Protein AF-A0A7S4MCF2-F1 (afdb_monomer_lite)

Sequence (188 aa):
MWYQRNKQRLAAMRMNMGQSSDFVITAAEKSDMDQANRARWRRGQNTQPLARIREDIKAKSGQVKVDTTQDGKMDICSQSLSASHAKPIMVGLWIVEDTQKKNEAEAEKKASQHLNVIEGTTKALIRKMDMILRTADFAKEQEYEFHQKSLAMNRASHYGPMIRVVVLFITGFTFAHHIVNFFKTHHI

InterPro domains:
  IPR009038 GOLD domain [PF01105] (55-184)

Radius of gyration: 42.39 Å; chains: 1; bounding box: 84×61×112 Å

Foldseek 3Di:
DVVVVVVVVVVVVVVVPPDWFFKKKKKAFDDPDPDPCPVPVVDPDDDDDRPIDIDGDRDPDDDDDDDDPDDGDMDIDMDTPPADPVHHDDDDDDDDDPPPDDPPPVVVVVVVVVVVVVVVVVVVVVVVVVVVVVVVVVVVVVVVVVVVVVVVVVVVVVVVVVVVVVVVVVVVVVVVVVVVVVCVVPPD

pLDDT: mean 73.83, std 17.06, range [37.75, 97.31]

Organism: NCBI:txid265563

Secondary structure (DSSP, 8-state):
-HHHHHHHHHHHHHHTT-S---EEEEEEE--S--SSSTTTTTS---PPPS--EEEEE-SSS-------SS---EEEEEEETT-BTTB-------------S--HHHHHHHHHHHHHHHHHHHHHHHHHHHHHHHHHHHHHHHHHHHHHHHHHHHHHHTHHHHHHHHHHHHHHHHHHHHHHHHHHHS--

Structure (mmCIF, N/CA/C/O backbone):
data_AF-A0A7S4MCF2-F1
#
_entry.id   AF-A0A7S4MCF2-F1
#
loop_
_atom_site.group_PDB
_atom_site.id
_atom_site.type_symbol
_atom_site.label_atom_id
_atom_site.label_alt_id
_atom_site.label_comp_id
_atom_site.label_asym_id
_atom_site.label_entity_id
_atom_site.label_seq_id
_atom_site.pdbx_PDB_ins_code
_atom_site.Cartn_x
_atom_site.Cartn_y
_atom_site.Cartn_z
_atom_site.occupancy
_atom_site.B_iso_or_equiv
_atom_site.auth_seq_id
_atom_site.auth_comp_id
_atom_site.auth_asym_id
_atom_site.auth_atom_id
_atom_site.pdbx_PDB_model_num
ATOM 1 N N . MET A 1 1 ? -28.603 -44.885 0.217 1.00 56.31 1 MET A N 1
ATOM 2 C CA . MET A 1 1 ? -27.857 -45.252 1.451 1.00 56.31 1 MET A CA 1
ATOM 3 C C . MET A 1 1 ? -27.346 -44.067 2.291 1.00 56.31 1 MET A C 1
ATOM 5 O O . MET A 1 1 ? -27.188 -44.240 3.493 1.00 56.31 1 MET A O 1
ATOM 9 N N . TRP A 1 2 ? -27.119 -42.870 1.734 1.00 64.75 2 TRP A N 1
ATOM 10 C CA . TRP A 1 2 ? -26.612 -41.699 2.483 1.00 64.75 2 TRP A CA 1
ATOM 11 C C . TRP A 1 2 ? -27.586 -41.154 3.549 1.00 64.75 2 TRP A C 1
ATOM 13 O O . TRP A 1 2 ? -27.194 -40.871 4.679 1.00 64.75 2 TRP A O 1
ATOM 23 N N . TYR A 1 3 ? -28.881 -41.107 3.222 1.00 81.00 3 TYR A N 1
ATOM 24 C CA . TYR A 1 3 ? -29.929 -40.581 4.106 1.00 81.00 3 TYR A CA 1
ATOM 25 C C . TYR A 1 3 ? -30.060 -41.353 5.434 1.00 81.00 3 TYR A C 1
ATOM 27 O O . TYR A 1 3 ? -30.176 -40.753 6.500 1.00 81.00 3 TYR A O 1
ATOM 35 N N . GLN A 1 4 ? -29.951 -42.686 5.391 1.00 74.56 4 GLN A N 1
ATOM 36 C CA . GLN A 1 4 ? -30.011 -43.546 6.581 1.00 74.56 4 GLN A CA 1
ATOM 37 C C . GLN A 1 4 ? -28.817 -43.311 7.524 1.00 74.56 4 GLN A C 1
ATOM 39 O O . GLN A 1 4 ? -29.002 -43.219 8.737 1.00 74.56 4 GLN A O 1
ATOM 44 N N . ARG A 1 5 ? -27.607 -43.104 6.979 1.00 75.00 5 ARG A N 1
ATOM 45 C CA . ARG A 1 5 ? -26.414 -42.793 7.788 1.00 75.00 5 ARG A CA 1
ATOM 46 C C . ARG A 1 5 ? -26.522 -41.427 8.469 1.00 75.00 5 ARG A C 1
ATOM 48 O O . ARG A 1 5 ? -26.159 -41.301 9.634 1.00 75.00 5 ARG A O 1
ATOM 55 N N . ASN A 1 6 ? -27.073 -40.418 7.790 1.00 73.00 6 ASN A N 1
ATOM 56 C CA . ASN A 1 6 ? -27.285 -39.101 8.401 1.00 73.00 6 ASN A CA 1
ATOM 57 C C . ASN A 1 6 ? -28.380 -39.112 9.470 1.00 73.00 6 ASN A C 1
ATOM 59 O O . ASN A 1 6 ? -28.218 -38.479 10.512 1.00 73.00 6 ASN A O 1
ATOM 63 N N . LYS A 1 7 ? -29.455 -39.881 9.268 1.00 85.25 7 LYS A N 1
ATOM 64 C CA . LYS A 1 7 ? -30.514 -40.035 10.273 1.00 85.25 7 LYS A CA 1
ATOM 65 C C . LYS A 1 7 ? -29.994 -40.707 11.550 1.00 85.25 7 LYS A C 1
ATOM 67 O O . LYS A 1 7 ? -30.302 -40.242 12.645 1.00 85.25 7 LYS A O 1
ATOM 72 N N . GLN A 1 8 ? -29.142 -41.727 11.420 1.00 77.62 8 GLN A N 1
ATOM 73 C CA . GLN A 1 8 ? -28.482 -42.367 12.566 1.00 77.62 8 GLN A CA 1
ATOM 74 C C . GLN A 1 8 ? -27.484 -41.432 13.269 1.00 77.62 8 GLN A C 1
ATOM 76 O O . GLN A 1 8 ? -27.464 -41.388 14.498 1.00 77.62 8 GLN A O 1
ATOM 81 N N . ARG A 1 9 ? -26.719 -40.613 12.528 1.00 70.06 9 ARG A N 1
ATOM 82 C CA . ARG A 1 9 ? -25.824 -39.600 13.127 1.00 70.06 9 ARG A CA 1
ATOM 83 C C . ARG A 1 9 ? -26.591 -38.532 13.909 1.00 70.06 9 ARG A C 1
ATOM 85 O O . ARG A 1 9 ? -26.171 -38.176 15.004 1.00 70.06 9 ARG A O 1
ATOM 92 N N . LEU A 1 10 ? -27.726 -38.061 13.392 1.00 70.56 10 LEU A N 1
ATOM 93 C CA . LEU A 1 10 ? -28.580 -37.090 14.087 1.00 70.56 10 LEU A CA 1
ATOM 94 C C . LEU A 1 10 ? -29.228 -37.681 15.348 1.00 70.56 10 LEU A C 1
ATOM 96 O O . LEU A 1 10 ? -29.297 -37.006 16.374 1.00 70.56 10 LEU A O 1
ATOM 100 N N . ALA A 1 11 ? -29.654 -38.948 15.304 1.00 68.56 11 ALA A N 1
ATOM 101 C CA . ALA A 1 11 ? -30.184 -39.643 16.477 1.00 68.56 11 ALA A CA 1
ATOM 102 C C . ALA A 1 11 ? -29.107 -39.853 17.560 1.00 68.56 11 ALA A C 1
ATOM 104 O O . ALA A 1 11 ? -29.361 -39.588 18.734 1.00 68.56 11 ALA A O 1
ATOM 105 N N . ALA A 1 12 ? -27.885 -40.228 17.166 1.00 62.44 12 ALA A N 1
ATOM 106 C CA . ALA A 1 12 ? -26.751 -40.368 18.081 1.00 62.44 12 ALA A CA 1
ATOM 107 C C . ALA A 1 12 ? -26.327 -39.026 18.712 1.00 62.44 12 ALA A C 1
ATOM 109 O O . ALA A 1 12 ? -25.990 -38.978 19.894 1.00 62.44 12 ALA A O 1
ATOM 110 N N . MET A 1 13 ? -26.404 -37.916 17.965 1.00 57.50 13 MET A N 1
ATOM 111 C CA . MET A 1 13 ? -26.160 -36.577 18.521 1.00 57.50 13 MET A CA 1
ATOM 112 C C . MET A 1 13 ? -27.239 -36.146 19.527 1.00 57.50 13 MET A C 1
ATOM 114 O O . MET A 1 13 ? -26.909 -35.481 20.506 1.00 57.50 13 MET A O 1
ATOM 118 N N . ARG A 1 14 ? -28.505 -36.546 19.332 1.00 56.00 14 ARG A N 1
ATOM 119 C CA . ARG A 1 14 ? -29.600 -36.265 20.282 1.00 56.00 14 ARG A CA 1
ATOM 120 C C . ARG A 1 14 ? -29.482 -37.056 21.587 1.00 56.00 14 ARG A C 1
ATOM 122 O O . ARG A 1 14 ? -29.770 -36.503 22.642 1.00 56.00 14 ARG A O 1
ATOM 129 N N . MET A 1 15 ? -29.035 -38.311 21.531 1.00 49.41 15 MET A N 1
ATOM 130 C CA . MET A 1 15 ? -28.903 -39.174 22.719 1.00 49.41 15 MET A CA 1
ATOM 131 C C . MET A 1 15 ? -27.759 -38.734 23.653 1.00 49.41 15 MET A C 1
ATOM 133 O O . MET A 1 15 ? -27.871 -38.869 24.864 1.00 49.41 15 MET A O 1
ATOM 137 N N . ASN A 1 16 ? -26.699 -38.113 23.120 1.00 51.03 16 ASN A N 1
ATOM 138 C CA . ASN A 1 16 ? -25.588 -37.554 23.913 1.00 51.03 16 ASN A CA 1
ATOM 139 C C . ASN A 1 16 ? -25.858 -36.139 24.471 1.00 51.03 16 ASN A C 1
ATOM 141 O O . ASN A 1 16 ? -24.938 -35.463 24.936 1.00 51.03 16 ASN A O 1
ATOM 145 N N . MET A 1 17 ? -27.104 -35.664 24.393 1.00 42.75 17 MET A N 1
ATOM 146 C CA . MET A 1 17 ? -27.505 -34.293 24.727 1.00 42.75 17 MET A CA 1
ATOM 147 C C . MET A 1 17 ? -28.191 -34.171 26.102 1.00 42.75 17 MET A C 1
ATOM 149 O O . MET A 1 17 ? -28.680 -33.093 26.434 1.00 42.75 17 MET A O 1
ATOM 153 N N . GLY A 1 18 ? -28.238 -35.264 26.875 1.00 37.75 18 GLY A N 1
ATOM 154 C CA . GLY A 1 18 ? -29.016 -35.389 28.113 1.00 37.75 18 GLY A CA 1
ATOM 155 C C . GLY A 1 18 ? -28.240 -35.345 29.433 1.00 37.75 18 GLY A C 1
ATOM 156 O O . GLY A 1 18 ? -28.855 -35.576 30.466 1.00 37.75 18 GLY A O 1
ATOM 157 N N . GLN A 1 19 ? -26.933 -35.064 29.451 1.00 41.75 19 GLN A N 1
ATOM 158 C CA . GLN A 1 19 ? -26.186 -34.973 30.713 1.00 41.75 19 GLN A CA 1
ATOM 159 C C . GLN A 1 19 ? -25.600 -33.581 30.940 1.00 41.75 19 GLN A C 1
ATOM 161 O O . GLN A 1 19 ? -24.814 -33.084 30.135 1.00 41.75 19 GLN A O 1
ATOM 166 N N . SER A 1 20 ? -26.072 -32.992 32.045 1.00 42.97 20 SER A N 1
ATOM 167 C CA . SER A 1 20 ? -25.621 -31.797 32.764 1.00 42.97 20 SER A CA 1
AT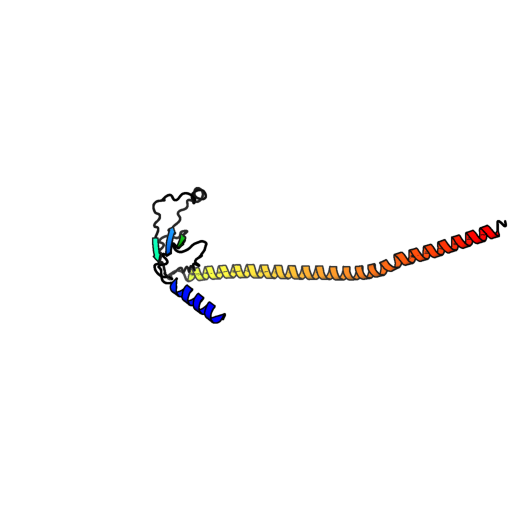OM 168 C C . SER A 1 20 ? -24.272 -31.257 32.299 1.00 42.97 20 SER A C 1
ATOM 170 O O . SER A 1 20 ? -23.227 -31.853 32.550 1.00 42.97 20 SER A O 1
ATOM 172 N N . SER A 1 21 ? -24.288 -30.113 31.619 1.00 43.31 21 SER A N 1
ATOM 173 C CA . SER A 1 21 ? -23.083 -29.315 31.435 1.00 43.31 21 SER A CA 1
ATOM 174 C C . SER A 1 21 ? -22.989 -28.360 32.614 1.00 43.31 21 SER A C 1
ATOM 176 O O . SER A 1 21 ? -23.591 -27.289 32.586 1.00 43.31 21 SER A O 1
ATOM 178 N N . ASP A 1 22 ? -22.254 -28.769 33.640 1.00 43.78 22 ASP A N 1
ATOM 179 C CA . ASP A 1 22 ? -21.912 -27.909 34.765 1.00 43.78 22 ASP A CA 1
ATOM 180 C C . ASP A 1 22 ? -20.972 -26.815 34.238 1.00 43.78 22 ASP A C 1
ATOM 182 O O . ASP A 1 22 ? -19.797 -27.051 33.922 1.00 43.78 22 ASP A O 1
ATOM 186 N N . PHE A 1 23 ? -21.542 -25.632 34.025 1.00 45.28 23 PHE A N 1
ATOM 187 C CA . PHE A 1 23 ? -20.833 -24.451 33.567 1.00 45.28 23 PHE A CA 1
ATOM 188 C C . PHE A 1 23 ? -20.692 -23.496 34.740 1.00 45.28 23 PHE A C 1
ATOM 190 O O . PHE A 1 23 ? -21.680 -23.113 35.357 1.00 45.28 23 PHE A O 1
ATOM 197 N N . VAL A 1 24 ? -19.459 -23.123 35.053 1.00 51.97 24 VAL A N 1
ATOM 198 C CA . VAL A 1 24 ? -19.159 -22.236 36.171 1.00 51.97 24 VAL A CA 1
ATOM 199 C C . VAL A 1 24 ? -18.704 -20.910 35.591 1.00 51.97 24 VAL A C 1
ATOM 201 O O . VAL A 1 24 ? -17.660 -20.848 34.932 1.00 51.97 24 VAL A O 1
ATOM 204 N N . ILE A 1 25 ? -19.476 -19.852 35.836 1.00 56.66 25 ILE A N 1
ATOM 205 C CA . ILE A 1 25 ? -19.004 -18.485 35.623 1.00 56.66 25 ILE A CA 1
ATOM 206 C C . ILE A 1 25 ? -18.475 -17.991 36.959 1.00 56.66 25 ILE A C 1
ATOM 208 O O . ILE A 1 25 ? -19.169 -18.028 37.975 1.00 56.66 25 ILE A O 1
ATOM 212 N N . THR A 1 26 ? -17.230 -17.527 36.961 1.00 57.38 26 THR A N 1
ATOM 213 C CA . THR A 1 26 ? -16.705 -16.777 38.095 1.00 57.38 26 THR A CA 1
ATOM 214 C C . THR A 1 26 ? -16.275 -15.412 37.632 1.00 57.38 26 THR A C 1
ATOM 216 O O . THR A 1 26 ? -15.406 -15.316 36.765 1.00 57.38 26 THR A O 1
ATOM 219 N N . ALA A 1 27 ? -16.841 -14.387 38.248 1.00 52.16 27 ALA A N 1
ATOM 220 C CA . ALA A 1 27 ? -16.367 -13.032 38.082 1.00 52.16 27 ALA A CA 1
ATOM 221 C C . ALA A 1 27 ? -15.618 -12.607 39.349 1.00 52.16 27 ALA A C 1
ATOM 223 O O . ALA A 1 27 ? -16.048 -12.913 40.465 1.00 52.16 27 ALA A O 1
ATOM 224 N N . ALA A 1 28 ? -14.461 -11.976 39.173 1.00 51.94 28 ALA A N 1
ATOM 225 C CA . ALA A 1 28 ? -13.663 -11.450 40.271 1.00 51.94 28 ALA A CA 1
ATOM 226 C C . ALA A 1 28 ? -13.191 -10.035 39.933 1.00 51.94 28 ALA A C 1
ATOM 228 O O . ALA A 1 28 ? -12.740 -9.762 38.821 1.00 51.94 28 ALA A O 1
ATOM 229 N N . GLU A 1 29 ? -13.297 -9.147 40.912 1.00 45.78 29 GLU A N 1
ATOM 230 C CA . GLU A 1 29 ? -12.743 -7.800 40.851 1.00 45.78 29 GLU A CA 1
ATOM 231 C C . GLU A 1 29 ? -11.229 -7.880 41.060 1.00 45.78 29 GLU A C 1
ATOM 233 O O . GLU A 1 29 ? -10.762 -8.457 42.045 1.00 45.78 29 GLU A O 1
ATOM 238 N N . LYS A 1 30 ? -10.446 -7.362 40.112 1.00 44.84 30 LYS A N 1
ATOM 239 C CA . LYS A 1 30 ? -8.986 -7.443 40.159 1.00 44.84 30 LYS A CA 1
ATOM 240 C C . LYS A 1 30 ? -8.437 -6.178 40.815 1.00 44.84 30 LYS A C 1
ATOM 242 O O . LYS A 1 30 ? -8.374 -5.135 40.172 1.00 44.84 30 LYS A O 1
ATOM 247 N N . SER A 1 31 ? -8.004 -6.264 42.073 1.00 45.44 31 SER A N 1
ATOM 248 C CA . SER A 1 31 ? -7.200 -5.194 42.674 1.00 45.44 31 SER A CA 1
ATOM 249 C C . SER A 1 31 ? -5.783 -5.201 42.084 1.00 45.44 31 SER A C 1
ATOM 251 O O . SER A 1 31 ? -5.220 -6.262 41.797 1.00 45.44 31 SER A O 1
ATOM 253 N N . ASP A 1 32 ? -5.235 -4.006 41.847 1.00 42.38 32 ASP A N 1
ATOM 254 C CA . ASP A 1 32 ? -3.955 -3.746 41.177 1.00 42.38 32 ASP A CA 1
ATOM 255 C C . ASP A 1 32 ? -2.773 -4.504 41.811 1.00 42.38 32 ASP A C 1
ATOM 257 O O . ASP A 1 32 ? -2.061 -4.006 42.682 1.00 42.38 32 ASP A O 1
ATOM 261 N N . MET A 1 33 ? -2.519 -5.727 41.341 1.00 41.75 33 MET A N 1
ATOM 262 C CA . MET A 1 33 ? -1.325 -6.498 41.695 1.00 41.75 33 MET A CA 1
ATOM 263 C C . MET A 1 33 ? -0.723 -7.181 40.459 1.00 41.75 33 MET A C 1
ATOM 265 O O . MET A 1 33 ? -0.540 -8.400 40.394 1.00 41.75 33 MET A O 1
ATOM 269 N N . ASP A 1 34 ? -0.410 -6.371 39.445 1.00 52.59 34 ASP A N 1
ATOM 270 C CA . ASP A 1 34 ? 0.223 -6.800 38.197 1.00 52.59 34 ASP A CA 1
ATOM 271 C C . ASP A 1 34 ? 1.748 -6.591 38.224 1.00 52.59 34 ASP A C 1
ATOM 273 O O . ASP A 1 34 ? 2.259 -5.552 37.824 1.00 52.59 34 ASP A O 1
ATOM 277 N N . GLN A 1 35 ? 2.486 -7.631 38.639 1.00 46.06 35 GLN A N 1
ATOM 278 C CA . GLN A 1 35 ? 3.771 -8.025 38.019 1.00 46.06 35 GLN A CA 1
ATOM 279 C C . GLN A 1 35 ? 4.277 -9.401 38.495 1.00 46.06 35 GLN A C 1
ATOM 281 O O . GLN A 1 35 ? 4.922 -10.109 37.725 1.00 46.06 35 GLN A O 1
ATOM 286 N N . ALA A 1 36 ? 3.906 -9.855 39.698 1.00 43.62 36 ALA A N 1
ATOM 287 C CA . ALA A 1 36 ? 4.407 -11.116 40.266 1.00 43.62 36 ALA A CA 1
ATOM 288 C C . ALA A 1 36 ? 3.685 -12.402 39.787 1.00 43.62 36 ALA A C 1
ATOM 290 O O . ALA A 1 36 ? 4.198 -13.505 39.978 1.00 43.62 36 ALA A O 1
ATOM 291 N N . ASN A 1 37 ? 2.506 -12.303 39.157 1.00 48.81 37 ASN A N 1
ATOM 292 C CA . ASN A 1 37 ? 1.632 -13.469 38.931 1.00 48.81 37 ASN A CA 1
ATOM 293 C C . ASN A 1 37 ? 1.753 -14.159 37.561 1.00 48.81 37 ASN A C 1
ATOM 295 O O . ASN A 1 37 ? 1.205 -15.249 37.388 1.00 48.81 37 ASN A O 1
ATOM 299 N N . ARG A 1 38 ? 2.515 -13.620 36.597 1.00 48.47 38 ARG A N 1
ATOM 300 C CA . ARG A 1 38 ? 2.674 -14.280 35.281 1.00 48.47 38 ARG A CA 1
ATOM 301 C C . ARG A 1 38 ? 3.405 -15.630 35.357 1.00 48.47 38 ARG A C 1
ATOM 303 O O . ARG A 1 38 ? 3.140 -16.500 34.538 1.00 48.47 38 ARG A O 1
ATOM 310 N N . ALA A 1 39 ? 4.228 -15.858 36.384 1.00 42.62 39 ALA A N 1
ATOM 311 C CA . ALA A 1 39 ? 4.895 -17.143 36.626 1.00 42.62 39 ALA A CA 1
ATOM 312 C C . ALA A 1 39 ? 4.070 -18.142 37.470 1.00 42.62 39 ALA A C 1
ATOM 314 O O . ALA A 1 39 ? 4.491 -19.284 37.662 1.00 42.62 39 ALA A O 1
ATOM 315 N N . ARG A 1 40 ? 2.908 -17.737 38.008 1.00 43.34 40 ARG A N 1
ATOM 316 C CA . ARG A 1 40 ? 2.213 -18.480 39.076 1.00 43.34 40 ARG A CA 1
ATOM 317 C C . ARG A 1 40 ? 1.021 -19.327 38.599 1.00 43.34 40 ARG A C 1
ATOM 319 O O . ARG A 1 40 ? 0.588 -20.212 39.328 1.00 43.34 40 ARG A O 1
ATOM 326 N N . TRP A 1 41 ? 0.585 -19.190 37.344 1.00 44.72 41 TRP A N 1
ATOM 327 C CA . TRP A 1 41 ? -0.536 -19.958 36.765 1.00 44.72 41 TRP A CA 1
ATOM 328 C C . TRP A 1 41 ? -0.282 -21.469 36.559 1.00 44.72 41 TRP A C 1
ATOM 330 O O . TRP A 1 41 ? -1.174 -22.179 36.106 1.00 44.72 41 TRP A O 1
ATOM 340 N N . ARG A 1 42 ? 0.902 -21.998 36.914 1.00 45.16 42 ARG A N 1
ATOM 341 C CA . ARG A 1 42 ? 1.199 -23.449 36.892 1.00 45.16 42 ARG A CA 1
ATOM 342 C C . ARG A 1 42 ? 1.006 -24.171 38.227 1.00 45.16 42 ARG A C 1
ATOM 344 O O . ARG A 1 42 ? 1.052 -25.395 38.251 1.00 45.16 42 ARG A O 1
ATOM 351 N N . ARG A 1 43 ? 0.812 -23.461 39.339 1.00 41.41 43 ARG A N 1
ATOM 352 C CA . ARG A 1 43 ? 0.618 -24.087 40.654 1.00 41.41 43 ARG A CA 1
ATOM 353 C C . ARG A 1 43 ? -0.702 -23.611 41.229 1.00 41.41 43 ARG A C 1
ATOM 355 O O . ARG A 1 43 ? -0.806 -22.464 41.644 1.00 41.41 43 ARG A O 1
ATOM 362 N N . GLY A 1 44 ? -1.695 -24.500 41.220 1.00 43.88 44 GLY A N 1
ATOM 363 C CA . GLY A 1 44 ? -3.002 -24.299 41.838 1.00 43.88 44 GLY A CA 1
ATOM 364 C C . GLY A 1 44 ? -2.878 -24.060 43.340 1.00 43.88 44 GLY A C 1
ATOM 365 O O . GLY A 1 44 ? -3.027 -24.979 44.136 1.00 43.88 44 GLY A O 1
ATOM 366 N N . GLN A 1 45 ? -2.586 -22.822 43.722 1.00 41.28 45 GLN A N 1
ATOM 367 C CA . GLN A 1 45 ? -2.641 -22.371 45.101 1.00 41.28 45 GLN A CA 1
ATOM 368 C C . GLN A 1 45 ? -3.812 -21.411 45.274 1.00 41.28 45 GLN A C 1
ATOM 370 O O . GLN A 1 45 ? -3.903 -20.382 44.608 1.00 41.28 45 GLN A O 1
ATOM 375 N N . ASN A 1 46 ? -4.691 -21.806 46.195 1.00 47.84 46 ASN A N 1
ATOM 376 C CA . ASN A 1 46 ? -5.750 -21.015 46.806 1.00 47.84 46 ASN A CA 1
ATOM 377 C C . ASN A 1 46 ? -5.226 -19.632 47.221 1.00 47.84 46 ASN A C 1
ATOM 379 O O . ASN A 1 46 ? -4.527 -19.509 48.225 1.00 47.84 46 ASN A O 1
ATOM 383 N N . THR A 1 47 ? -5.610 -18.588 46.491 1.00 46.06 47 THR A N 1
ATOM 384 C CA . THR A 1 47 ? -5.660 -17.226 47.030 1.00 46.06 47 THR A CA 1
ATOM 385 C C . THR A 1 47 ? -7.056 -16.993 47.608 1.00 46.06 47 THR A C 1
ATOM 387 O O . THR A 1 47 ? -8.054 -17.153 46.907 1.00 46.06 47 THR A O 1
ATOM 390 N N . GLN A 1 48 ? -7.107 -16.672 48.903 1.00 47.97 48 GLN A N 1
ATOM 391 C CA . GLN A 1 48 ? -8.306 -16.275 49.653 1.00 47.97 48 GLN A CA 1
ATOM 392 C C . GLN A 1 48 ? -8.937 -14.977 49.092 1.00 47.97 48 GLN A C 1
ATOM 394 O O . GLN A 1 48 ? -8.293 -14.281 48.305 1.00 47.97 48 GLN A O 1
ATOM 399 N N . PRO A 1 49 ? -10.218 -14.694 49.398 1.00 45.69 49 PRO A N 1
ATOM 400 C CA . PRO A 1 49 ? -11.183 -14.277 48.393 1.00 45.69 49 PRO A CA 1
ATOM 401 C C . PRO A 1 49 ? -11.269 -12.754 48.252 1.00 45.69 49 PRO A C 1
ATOM 403 O O . PRO A 1 49 ? -11.730 -12.058 49.151 1.00 45.69 49 PRO A O 1
ATOM 406 N N . LEU A 1 50 ? -10.947 -12.250 47.062 1.00 51.50 50 LEU A N 1
ATOM 407 C CA . LEU A 1 50 ? -11.746 -11.163 46.486 1.00 51.50 50 LEU A CA 1
ATOM 408 C C . LEU A 1 50 ? -13.170 -11.711 46.324 1.00 51.50 50 LEU A C 1
ATOM 410 O O . LEU A 1 50 ? -13.298 -12.914 46.080 1.00 51.50 50 LEU A O 1
ATOM 414 N N . ALA A 1 51 ? -14.211 -10.894 46.521 1.00 56.12 51 ALA A N 1
ATOM 415 C CA . ALA A 1 51 ? -15.617 -11.311 46.490 1.00 56.12 51 ALA A CA 1
ATOM 416 C C . ALA A 1 51 ? -15.952 -12.016 45.162 1.00 56.12 51 ALA A C 1
ATOM 418 O O . ALA A 1 51 ? -16.350 -11.407 44.175 1.00 56.12 51 ALA A O 1
ATOM 419 N N . ARG A 1 52 ? -15.700 -13.325 45.120 1.00 61.41 52 ARG A N 1
ATOM 420 C CA . ARG A 1 52 ? -15.771 -14.138 43.916 1.00 61.41 52 ARG A CA 1
ATOM 421 C C . ARG A 1 52 ? -17.167 -14.705 43.871 1.00 61.41 52 ARG A C 1
ATOM 423 O O . ARG A 1 52 ? -17.460 -15.703 44.529 1.00 61.41 52 ARG A O 1
ATOM 430 N N . ILE A 1 53 ? -18.019 -14.058 43.092 1.00 65.25 53 ILE A N 1
ATOM 431 C CA . ILE A 1 53 ? -19.343 -14.587 42.804 1.00 65.25 53 ILE A CA 1
ATOM 432 C C . ILE A 1 53 ? -19.128 -15.778 41.870 1.00 65.25 53 ILE A C 1
ATOM 434 O O . ILE A 1 53 ? -18.606 -15.643 40.759 1.00 65.25 53 ILE A O 1
ATOM 438 N N . ARG A 1 54 ? -19.438 -16.969 42.384 1.00 69.50 54 ARG A N 1
ATOM 439 C CA . ARG A 1 54 ? -19.409 -18.224 41.642 1.00 69.50 54 ARG A CA 1
ATOM 440 C C . ARG A 1 54 ? -20.844 -18.670 41.443 1.00 69.50 54 ARG A C 1
ATOM 442 O O . ARG A 1 54 ? -21.493 -19.075 42.403 1.00 69.50 54 ARG A O 1
ATOM 449 N N . GLU A 1 55 ? -21.300 -18.618 40.200 1.00 73.44 55 GLU A N 1
ATOM 450 C CA . GLU A 1 55 ? -22.607 -19.138 39.825 1.00 73.44 55 GLU A CA 1
ATOM 451 C C . GLU A 1 55 ? -22.437 -20.331 38.891 1.00 73.44 55 GLU A C 1
ATOM 453 O O . GLU A 1 55 ? -21.836 -20.244 37.814 1.00 73.44 55 GLU A O 1
ATOM 458 N N . ASP A 1 56 ? -22.964 -21.467 39.344 1.00 71.12 56 ASP A N 1
ATOM 459 C CA . ASP A 1 56 ? -23.027 -22.690 38.561 1.00 71.12 56 ASP A CA 1
ATOM 460 C C . ASP A 1 56 ? -24.314 -22.648 37.721 1.00 71.12 56 ASP A C 1
ATOM 462 O O . ASP A 1 56 ? -25.433 -22.794 38.224 1.00 71.12 56 ASP A O 1
ATOM 466 N N . ILE A 1 57 ? -24.161 -22.442 36.416 1.00 70.19 57 ILE A N 1
ATOM 467 C CA . ILE A 1 57 ? -25.269 -22.418 35.468 1.00 70.19 57 ILE A CA 1
ATOM 468 C C . ILE A 1 57 ? -25.567 -23.858 35.053 1.00 70.19 57 ILE A C 1
ATOM 470 O O . ILE A 1 57 ? -24.834 -24.477 34.285 1.00 70.19 57 ILE A O 1
ATOM 474 N N . LYS A 1 58 ? -26.685 -24.389 35.558 1.00 65.56 58 LYS A N 1
ATOM 475 C CA . LYS A 1 58 ? -27.164 -25.751 35.252 1.00 65.56 58 LYS A CA 1
ATOM 476 C C . LYS A 1 58 ? -27.827 -25.874 33.871 1.00 65.56 58 LYS A C 1
ATOM 478 O O . LYS A 1 58 ? -28.060 -26.980 33.390 1.00 65.56 58 LYS A O 1
ATOM 483 N N . ALA A 1 59 ? -28.167 -24.749 33.239 1.00 68.38 59 ALA A N 1
ATOM 484 C CA . ALA A 1 59 ? -28.838 -24.684 31.941 1.00 68.38 59 ALA A CA 1
ATOM 485 C C . ALA A 1 59 ? -27.883 -24.232 30.819 1.00 68.38 59 ALA A C 1
ATOM 487 O O . ALA A 1 59 ? -26.857 -23.610 31.064 1.00 68.38 59 ALA A O 1
ATOM 488 N N . LYS A 1 60 ? -28.239 -24.497 29.553 1.00 68.50 60 LYS A N 1
ATOM 489 C CA . LYS A 1 60 ? -27.429 -24.094 28.379 1.00 68.50 60 LYS A CA 1
ATOM 490 C C . LYS A 1 60 ? -27.300 -22.574 28.199 1.00 68.50 60 LYS A C 1
ATOM 492 O O . LYS A 1 60 ? -26.470 -22.122 27.420 1.00 68.50 60 LYS A O 1
ATOM 497 N N . SER A 1 61 ? -28.139 -21.810 28.887 1.00 73.44 61 SER A N 1
ATOM 498 C CA . SER A 1 61 ? -28.139 -20.353 28.915 1.00 73.44 61 SER A CA 1
ATOM 499 C C . SER A 1 61 ? -28.484 -19.898 30.326 1.00 73.44 61 SER A C 1
ATOM 501 O O . SER A 1 61 ? -29.400 -20.446 30.941 1.00 73.44 61 SER A O 1
ATOM 503 N N . GLY A 1 62 ? -27.790 -18.879 30.812 1.00 76.19 62 GLY A N 1
ATOM 504 C CA . GLY A 1 62 ? -28.079 -18.228 32.081 1.00 76.19 62 GLY A CA 1
ATOM 505 C C . GLY A 1 62 ? -27.647 -16.772 32.022 1.00 76.19 62 GLY A C 1
ATOM 506 O O . GLY A 1 62 ? -26.837 -16.395 31.177 1.00 76.19 62 GLY A O 1
ATOM 507 N N . GLN A 1 63 ? -28.220 -15.967 32.905 1.00 78.69 63 GLN A N 1
ATOM 508 C CA . GLN A 1 63 ? -27.819 -14.584 33.110 1.00 78.69 63 GLN A CA 1
ATOM 509 C C . GLN A 1 63 ? -27.296 -14.465 34.536 1.00 78.69 63 GLN A C 1
ATOM 511 O O . GLN A 1 63 ? -27.956 -14.926 35.465 1.00 78.69 63 GLN A O 1
ATOM 516 N N . VAL A 1 64 ? -26.121 -13.866 34.682 1.00 81.25 64 VAL A N 1
ATOM 517 C CA . VAL A 1 64 ? -25.515 -13.560 35.977 1.00 81.25 64 VAL A CA 1
ATOM 518 C C . VAL A 1 64 ? -25.559 -12.049 36.107 1.00 81.25 64 VAL A C 1
ATOM 520 O O . VAL A 1 64 ? -25.002 -11.346 35.26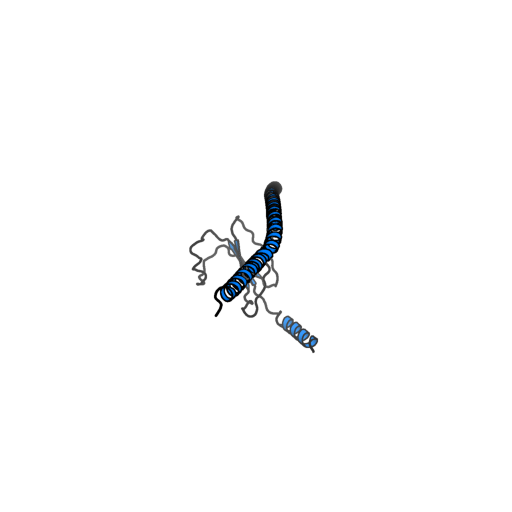3 1.00 81.25 64 VAL A O 1
ATOM 523 N N . LYS A 1 65 ? -26.269 -11.552 37.118 1.00 78.75 65 LYS A N 1
ATOM 524 C CA . LYS A 1 65 ? -26.293 -10.123 37.435 1.00 78.75 65 LYS A CA 1
ATOM 525 C C . LYS A 1 65 ? -25.285 -9.885 38.544 1.00 78.75 65 LYS A C 1
ATOM 527 O O . LYS A 1 65 ? -25.417 -10.466 39.616 1.00 78.75 65 LYS A O 1
ATOM 532 N N . VAL A 1 66 ? -24.276 -9.072 38.262 1.00 79.00 66 VAL A N 1
ATOM 533 C CA . VAL A 1 66 ? -23.296 -8.658 39.263 1.00 79.00 66 VAL A CA 1
ATOM 534 C C . VAL A 1 66 ? -23.452 -7.169 39.481 1.00 79.00 66 VAL A C 1
ATOM 536 O O . VAL A 1 66 ? -23.228 -6.387 38.560 1.00 79.00 66 VAL A O 1
ATOM 539 N N . ASP A 1 67 ? -23.826 -6.800 40.700 1.00 75.25 67 ASP A N 1
ATOM 540 C CA . ASP A 1 67 ? -23.853 -5.410 41.125 1.00 75.25 67 ASP A CA 1
ATOM 541 C C . ASP A 1 67 ? -22.433 -5.019 41.549 1.00 75.25 67 ASP A C 1
ATOM 543 O O . ASP A 1 67 ? -21.902 -5.513 42.546 1.00 75.25 67 ASP A O 1
ATOM 547 N N . THR A 1 68 ? -21.785 -4.166 40.760 1.00 70.56 68 THR A N 1
ATOM 548 C CA . THR A 1 68 ? -20.463 -3.618 41.078 1.00 70.56 68 THR A CA 1
ATOM 549 C C . THR A 1 68 ? -20.618 -2.294 41.815 1.00 70.56 68 THR A C 1
ATOM 551 O O . THR A 1 68 ? -21.169 -1.336 41.278 1.00 70.56 68 THR A O 1
ATOM 554 N N . THR A 1 69 ? -20.120 -2.225 43.050 1.00 63.50 69 THR A N 1
ATOM 555 C CA . THR A 1 69 ? -20.195 -1.018 43.895 1.00 63.50 69 THR A CA 1
ATOM 556 C C . THR A 1 69 ? -19.117 0.020 43.553 1.00 63.50 69 THR A C 1
ATOM 558 O O . THR A 1 69 ? -19.222 1.167 43.982 1.00 63.50 69 THR A O 1
ATOM 561 N N . GLN A 1 70 ? -18.069 -0.367 42.817 1.00 61.16 70 GLN A N 1
ATOM 562 C CA . GLN A 1 70 ? -16.955 0.504 42.431 1.00 61.16 70 GLN A CA 1
ATOM 563 C C . GLN A 1 70 ? -16.595 0.319 40.954 1.00 61.16 70 GLN A C 1
ATOM 565 O O . GLN A 1 70 ? -16.662 -0.792 40.425 1.00 61.16 70 GLN A O 1
ATOM 570 N N . ASP A 1 71 ? -16.188 1.414 40.309 1.00 60.09 71 ASP A N 1
ATOM 571 C CA . ASP A 1 71 ? -15.644 1.401 38.952 1.00 60.09 71 ASP A CA 1
ATOM 572 C C . ASP A 1 71 ? -14.262 0.732 38.975 1.00 60.09 71 ASP A C 1
ATOM 574 O O . ASP A 1 71 ? -13.281 1.301 39.458 1.00 60.09 71 ASP A O 1
ATOM 578 N N . GLY A 1 72 ? -14.180 -0.498 38.468 1.00 68.06 72 GLY A N 1
ATOM 579 C CA . GLY A 1 72 ? -12.978 -1.325 38.540 1.00 68.06 72 GLY A CA 1
ATOM 580 C C . GLY A 1 72 ? -12.854 -2.305 37.376 1.00 68.06 72 GLY A C 1
ATOM 581 O O . GLY A 1 72 ? -13.791 -2.536 36.611 1.00 68.06 72 GLY A O 1
ATOM 582 N N . LYS A 1 73 ? -11.665 -2.895 37.215 1.00 70.00 73 LYS A N 1
ATOM 583 C CA . LYS A 1 73 ? -11.447 -3.959 36.226 1.00 70.00 73 LYS A CA 1
ATOM 584 C C . LYS A 1 73 ? -12.016 -5.272 36.763 1.00 70.00 73 LYS A C 1
ATOM 586 O O . LYS A 1 73 ? -11.607 -5.744 37.825 1.00 70.00 73 LYS A O 1
ATOM 591 N N . MET A 1 74 ? -12.917 -5.877 35.996 1.00 71.88 74 MET A N 1
ATOM 592 C CA . MET A 1 74 ? -13.511 -7.173 36.305 1.00 71.88 74 MET A CA 1
ATOM 593 C C . MET A 1 74 ? -12.964 -8.244 35.361 1.00 71.88 74 MET A C 1
ATOM 595 O O . MET A 1 74 ? -13.015 -8.088 34.141 1.00 71.88 74 MET A O 1
ATOM 599 N N . ASP A 1 75 ? -12.492 -9.352 35.928 1.00 74.38 75 ASP A N 1
ATOM 600 C CA . ASP A 1 75 ? -12.129 -10.542 35.165 1.00 74.38 75 ASP A CA 1
ATOM 601 C C . ASP A 1 75 ? -13.313 -11.518 35.164 1.00 74.38 75 ASP A C 1
ATOM 603 O O . ASP A 1 75 ? -13.751 -11.995 36.216 1.00 74.38 75 ASP A O 1
ATOM 607 N N . ILE A 1 76 ? -13.827 -11.831 33.970 1.00 80.06 76 ILE A N 1
ATOM 608 C CA . ILE A 1 76 ? -14.892 -12.819 33.763 1.00 80.06 76 ILE A CA 1
ATOM 609 C C . ILE A 1 76 ? -14.255 -14.120 33.275 1.00 80.06 76 ILE A C 1
ATOM 611 O O . ILE A 1 76 ? -13.764 -14.210 32.149 1.00 80.06 76 ILE A O 1
ATOM 615 N N . CYS A 1 77 ? -14.297 -15.154 34.112 1.00 79.19 77 CYS A N 1
ATOM 616 C CA . CYS A 1 77 ? -13.791 -16.482 33.782 1.00 79.19 77 CYS A CA 1
ATOM 617 C C . CYS A 1 77 ? -14.954 -17.452 33.561 1.00 79.19 77 CYS A C 1
ATOM 619 O O . CYS A 1 77 ? -15.852 -17.554 34.397 1.00 79.19 77 CYS A O 1
ATOM 621 N N . SER A 1 78 ? -14.899 -18.213 32.466 1.00 81.88 78 SER A N 1
ATOM 622 C CA . SER A 1 78 ? -15.819 -19.322 32.209 1.00 81.88 78 SER A CA 1
ATOM 623 C C . SER A 1 78 ? -15.076 -20.652 32.218 1.00 81.88 78 SER A C 1
ATOM 625 O O . SER A 1 78 ? -14.020 -20.796 31.601 1.00 81.88 78 SER A O 1
ATOM 627 N N . GLN A 1 79 ? -15.628 -21.636 32.925 1.00 80.62 79 GLN A N 1
ATOM 628 C CA . GLN A 1 79 ? -15.105 -22.996 32.949 1.00 80.62 79 GLN A CA 1
ATOM 629 C C . GLN A 1 79 ? -16.231 -23.982 32.650 1.00 80.62 79 GLN A C 1
ATOM 631 O O . GLN A 1 79 ? -17.293 -23.940 33.267 1.00 80.62 79 GLN A O 1
ATOM 636 N N . SER A 1 80 ? -15.984 -24.899 31.716 1.00 79.62 80 SER A N 1
ATOM 637 C CA . SER A 1 80 ? -16.885 -26.017 31.441 1.00 79.62 80 SER A CA 1
ATOM 638 C C . SER A 1 80 ? -16.218 -27.323 31.843 1.00 79.62 80 SER A C 1
ATOM 640 O O . SER A 1 80 ? -15.150 -27.651 31.328 1.00 79.62 80 SER A O 1
ATOM 642 N N . LEU A 1 81 ? -16.859 -28.087 32.730 1.00 79.69 81 LEU A N 1
ATOM 643 C CA . LEU A 1 81 ? -16.363 -29.406 33.144 1.00 79.69 81 LEU A CA 1
ATOM 644 C C . LEU A 1 81 ? -16.547 -30.479 32.058 1.00 79.69 81 LEU A C 1
ATOM 646 O O . LEU A 1 81 ? -15.916 -31.529 32.103 1.00 79.69 81 LEU A O 1
ATOM 650 N N . SER A 1 82 ? -17.395 -30.206 31.063 1.00 76.69 82 SER A N 1
ATOM 651 C CA . SER A 1 82 ? -17.724 -31.140 29.976 1.00 76.69 82 SER A CA 1
ATOM 652 C C . SER A 1 82 ? -16.897 -30.925 28.700 1.00 76.69 82 SER A C 1
ATOM 654 O O . SER A 1 82 ? -17.021 -31.700 27.747 1.00 76.69 82 SER A O 1
ATOM 656 N N . ALA A 1 83 ? -16.045 -29.895 28.667 1.00 81.12 83 ALA A N 1
ATOM 657 C CA . ALA A 1 83 ? -15.165 -29.617 27.538 1.00 81.12 83 ALA A CA 1
ATOM 658 C C . ALA A 1 83 ? -13.913 -30.510 27.580 1.00 81.12 83 ALA A C 1
ATOM 660 O O . ALA A 1 83 ? -13.270 -30.659 28.616 1.00 81.12 83 ALA A O 1
ATOM 661 N N . SER A 1 84 ? -13.534 -31.078 26.435 1.00 82.00 84 SER A N 1
ATOM 662 C CA . SER A 1 84 ? -12.287 -31.844 26.275 1.00 82.00 84 SER A CA 1
ATOM 663 C C . SER A 1 84 ? -11.648 -31.562 24.916 1.00 82.00 84 SER A C 1
ATOM 665 O O . SER A 1 84 ? -12.302 -31.032 24.018 1.00 82.00 84 SER A O 1
ATOM 667 N N . HIS A 1 85 ? -10.389 -31.967 24.720 1.00 81.38 85 HIS A N 1
ATOM 668 C CA . HIS A 1 85 ? -9.703 -31.822 23.427 1.00 81.38 85 HIS A CA 1
ATOM 669 C C . HIS A 1 85 ? -10.438 -32.514 22.265 1.00 81.38 85 HIS A C 1
ATOM 671 O O . HIS A 1 85 ? -10.391 -32.029 21.139 1.00 81.38 85 HIS A O 1
ATOM 677 N N . ALA A 1 86 ? -11.146 -33.616 22.533 1.00 82.88 86 ALA A N 1
ATOM 678 C CA . ALA A 1 86 ? -11.929 -34.336 21.528 1.00 82.88 86 ALA A CA 1
ATOM 679 C C . ALA A 1 86 ? -13.315 -33.711 21.271 1.00 82.88 86 ALA A C 1
ATOM 681 O O . ALA A 1 86 ? -13.952 -34.011 20.262 1.00 82.88 86 ALA A O 1
ATOM 682 N N . LYS A 1 87 ? -13.801 -32.858 22.183 1.00 81.81 87 LYS A N 1
ATOM 683 C CA . LYS A 1 87 ? -15.124 -32.226 22.117 1.00 81.81 87 LYS A CA 1
ATOM 684 C C . LYS A 1 87 ? -15.054 -30.802 22.692 1.00 81.81 87 LYS A C 1
ATOM 686 O O . LYS A 1 87 ? -15.400 -30.605 23.862 1.00 81.81 87 LYS A O 1
ATOM 691 N N . PRO A 1 88 ? -14.591 -29.813 21.903 1.00 83.94 88 PRO A N 1
ATOM 692 C CA . PRO A 1 88 ? -14.583 -28.422 22.338 1.00 83.94 88 PRO A CA 1
ATOM 693 C C . PRO A 1 88 ? -16.017 -27.891 22.460 1.00 83.94 88 PRO A C 1
ATOM 695 O O . PRO A 1 88 ? -16.902 -28.268 21.690 1.00 83.94 88 PRO A O 1
ATOM 698 N N . ILE A 1 89 ? -16.244 -27.007 23.431 1.00 81.62 89 ILE A N 1
ATOM 699 C CA . ILE A 1 89 ? -17.536 -26.352 23.663 1.00 81.6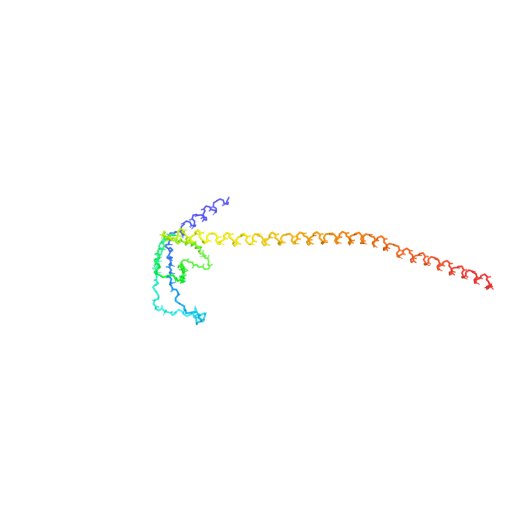2 89 ILE A CA 1
ATOM 700 C C . ILE A 1 89 ? -17.392 -24.875 23.311 1.00 81.62 89 ILE A C 1
ATOM 702 O O . ILE A 1 89 ? -16.461 -24.216 23.767 1.00 81.62 89 ILE A O 1
ATOM 706 N N . MET A 1 90 ? -18.314 -24.363 22.494 1.00 78.62 90 MET A N 1
ATOM 707 C CA . MET A 1 90 ? -18.389 -22.937 22.177 1.00 78.62 90 MET A CA 1
ATOM 708 C C . MET A 1 90 ? -19.185 -22.208 23.259 1.00 78.62 90 MET A C 1
ATOM 710 O O . MET A 1 90 ? -20.280 -22.642 23.616 1.00 78.62 90 MET A O 1
ATOM 714 N N . VAL A 1 91 ? -18.643 -21.095 23.748 1.00 82.50 91 VAL A N 1
ATOM 715 C CA . VAL A 1 91 ? -19.270 -20.236 24.759 1.00 82.50 91 VAL A CA 1
ATOM 716 C C . VAL A 1 91 ? -19.524 -18.870 24.130 1.00 82.50 91 VAL A C 1
ATOM 718 O O . VAL A 1 91 ? -18.593 -18.235 23.642 1.00 82.50 91 VAL A O 1
ATOM 721 N N . GLY A 1 92 ? -20.783 -18.432 24.120 1.00 83.19 92 GLY A N 1
ATOM 722 C CA . GLY A 1 92 ? -21.166 -17.076 23.728 1.00 83.19 92 GLY A CA 1
ATOM 723 C C . GLY A 1 92 ? -21.395 -16.226 24.971 1.00 83.19 92 GLY A C 1
ATOM 724 O O . GLY A 1 92 ? -22.209 -16.601 25.813 1.00 83.19 92 GLY A O 1
ATOM 725 N N . LEU A 1 93 ? -20.684 -15.105 25.088 1.00 84.06 93 LEU A N 1
ATOM 726 C CA . LEU A 1 93 ? -20.827 -14.162 26.195 1.00 84.06 93 LEU A CA 1
ATOM 727 C C . LEU A 1 93 ? -21.438 -12.858 25.675 1.00 84.06 93 LEU A C 1
ATOM 729 O O . LEU A 1 93 ? -20.929 -12.280 24.717 1.00 84.06 93 LEU A O 1
ATOM 733 N N . TRP A 1 94 ? -22.506 -12.402 26.328 1.00 83.69 94 TRP A N 1
ATOM 734 C CA . TRP A 1 94 ? -23.154 -11.121 26.056 1.00 83.69 94 TRP A CA 1
ATOM 735 C C . TRP A 1 94 ? -23.116 -10.290 27.330 1.00 83.69 94 TRP A C 1
ATOM 737 O O . TRP A 1 94 ? -23.653 -10.708 28.354 1.00 83.69 94 TRP A O 1
ATOM 747 N N . ILE A 1 95 ? -22.451 -9.140 27.268 1.00 86.00 95 ILE A N 1
ATOM 748 C CA . ILE A 1 95 ? -22.312 -8.224 28.399 1.00 86.00 95 ILE A CA 1
ATOM 749 C C . ILE A 1 95 ? -23.234 -7.042 28.122 1.00 86.00 95 ILE A C 1
ATOM 751 O O . ILE A 1 95 ? -23.093 -6.379 27.095 1.00 86.00 95 ILE A O 1
ATOM 755 N N . VAL A 1 96 ? -24.196 -6.817 29.014 1.00 81.94 96 VAL A N 1
ATOM 756 C CA . VAL A 1 96 ? -25.114 -5.679 28.954 1.00 81.94 96 VAL A CA 1
ATOM 757 C C . VAL A 1 96 ? -24.898 -4.862 30.216 1.00 81.94 96 VAL A C 1
ATOM 759 O O . VAL A 1 96 ? -25.141 -5.348 31.318 1.00 81.94 96 VAL A O 1
ATOM 762 N N . GLU A 1 97 ? -24.416 -3.639 30.043 1.00 76.44 97 GLU A N 1
ATOM 763 C CA . GLU A 1 97 ? -24.267 -2.675 31.124 1.00 76.44 97 GLU A CA 1
ATOM 764 C C . GLU A 1 97 ? -25.598 -1.932 31.281 1.00 76.44 97 GLU A C 1
ATOM 766 O O . GLU A 1 97 ? -25.980 -1.132 30.423 1.00 76.44 97 GLU A O 1
ATOM 771 N N . ASP A 1 98 ? -26.348 -2.235 32.342 1.00 69.12 98 ASP A N 1
ATOM 772 C CA . ASP A 1 98 ? -27.596 -1.530 32.640 1.00 69.12 98 ASP A CA 1
ATOM 773 C C . ASP A 1 98 ? -27.259 -0.191 33.310 1.00 69.12 98 ASP A C 1
ATOM 775 O O . ASP A 1 98 ? -27.292 -0.035 34.531 1.00 69.12 98 ASP A O 1
ATOM 779 N N . THR A 1 99 ? -26.861 0.786 32.492 1.00 61.41 99 THR A N 1
ATOM 780 C CA . THR A 1 99 ? -26.665 2.170 32.932 1.00 61.41 99 THR A CA 1
ATOM 781 C C . THR A 1 99 ? -28.032 2.811 33.155 1.00 61.41 99 THR A C 1
ATOM 783 O O . THR A 1 99 ? -28.543 3.576 32.333 1.00 61.41 99 THR A O 1
ATOM 786 N N . GLN A 1 100 ? -28.677 2.494 34.280 1.00 57.69 100 GLN A N 1
ATOM 787 C CA . GLN A 1 100 ? -29.908 3.178 34.650 1.00 57.69 100 GLN A CA 1
ATOM 788 C C . GLN A 1 100 ? -29.642 4.676 34.832 1.00 57.69 100 GLN A C 1
ATOM 790 O O . GLN A 1 100 ? -29.058 5.116 35.818 1.00 57.69 100 GLN A O 1
ATOM 795 N N . LYS A 1 101 ? -30.115 5.440 33.839 1.00 54.97 101 LYS A N 1
ATOM 796 C CA . LYS A 1 101 ? -30.577 6.831 33.900 1.00 54.97 101 LYS A CA 1
ATOM 797 C C . LYS A 1 101 ? -29.818 7.706 34.896 1.00 54.97 101 LYS A C 1
ATOM 799 O O . LYS A 1 101 ? -30.284 7.887 36.020 1.00 54.97 101 LYS A O 1
ATOM 804 N N . LYS A 1 102 ? -28.738 8.359 34.457 1.00 51.59 102 LYS A N 1
ATOM 805 C CA . LYS A 1 102 ? -28.341 9.612 35.121 1.00 51.59 102 LYS A CA 1
ATOM 806 C C . LYS A 1 102 ? -27.709 10.707 34.269 1.00 51.59 102 LYS A C 1
ATOM 808 O O . LYS A 1 102 ? -27.853 11.854 34.668 1.00 51.59 102 LYS A O 1
ATOM 813 N N . ASN A 1 103 ? -27.131 10.451 33.091 1.00 56.09 103 ASN A N 1
ATOM 814 C CA . ASN A 1 103 ? -26.357 11.503 32.413 1.00 56.09 103 ASN A CA 1
ATOM 815 C C . ASN A 1 103 ? -26.666 11.647 30.905 1.00 56.09 103 ASN A C 1
ATOM 817 O O . ASN A 1 103 ? -25.772 11.480 30.078 1.00 56.09 103 ASN A O 1
ATOM 821 N N . GLU A 1 104 ? -27.897 12.006 30.516 1.00 59.72 104 GLU A N 1
ATOM 822 C CA . GLU A 1 104 ? -28.204 12.374 29.112 1.00 59.72 104 GLU A CA 1
ATOM 823 C C . GLU A 1 104 ? -27.295 13.514 28.612 1.00 59.72 104 GLU A C 1
ATOM 825 O O . GLU A 1 104 ? -26.772 13.451 27.503 1.00 59.72 104 GLU A O 1
ATOM 830 N N . ALA A 1 105 ? -26.977 14.485 29.475 1.00 63.34 105 ALA A N 1
ATOM 831 C CA . ALA A 1 105 ? -26.080 15.593 29.141 1.00 63.34 105 ALA A CA 1
ATOM 832 C C . ALA A 1 105 ? -24.600 15.183 28.962 1.00 63.34 105 ALA A C 1
ATOM 834 O O . ALA A 1 105 ? -23.867 15.835 28.216 1.00 63.34 105 ALA A O 1
ATOM 835 N N . GLU A 1 106 ? -24.122 14.120 29.623 1.00 63.00 106 GLU A N 1
ATOM 836 C CA . GLU A 1 106 ? -22.768 13.601 29.360 1.00 63.00 106 GLU A CA 1
ATOM 837 C C . GLU A 1 106 ? -22.739 12.667 28.155 1.00 63.00 106 GLU A C 1
ATOM 839 O O . GLU A 1 106 ? -21.743 12.652 27.433 1.00 63.00 106 GLU A O 1
ATOM 844 N N . ALA A 1 107 ? -23.815 11.916 27.910 1.00 67.19 107 ALA A N 1
ATOM 845 C CA . ALA A 1 107 ? -23.950 11.092 26.716 1.00 67.19 107 ALA A CA 1
ATOM 846 C C . ALA A 1 107 ? -23.938 11.961 25.449 1.00 67.19 107 ALA A C 1
ATOM 848 O O . ALA A 1 107 ? -23.238 11.634 24.494 1.00 67.19 107 ALA A O 1
ATOM 849 N N . GLU A 1 108 ? -24.609 13.115 25.469 1.00 68.50 108 GLU A N 1
ATOM 850 C CA . GLU A 1 108 ? -24.618 14.069 24.353 1.00 68.50 108 GLU A CA 1
ATOM 851 C C . GLU A 1 108 ? -23.240 14.727 24.134 1.00 68.50 108 GLU A C 1
ATOM 853 O O . GLU A 1 108 ? -22.767 14.875 23.001 1.00 68.50 108 GLU A O 1
ATOM 858 N N . LYS A 1 109 ? -22.522 15.045 25.221 1.00 73.31 109 LYS A N 1
ATOM 859 C CA . LYS A 1 109 ? -21.137 15.549 25.158 1.00 73.31 109 LYS A CA 1
ATOM 860 C C . LYS A 1 109 ? -20.151 14.495 24.653 1.00 73.31 109 LYS A C 1
ATOM 862 O O . LYS A 1 109 ? -19.284 14.812 23.843 1.00 73.31 109 LYS A O 1
ATOM 867 N N . LYS A 1 110 ? -20.285 13.236 25.078 1.00 73.88 110 LYS A N 1
ATOM 868 C CA . LYS A 1 110 ? -19.461 12.130 24.567 1.00 73.88 110 LYS A CA 1
ATOM 869 C C . LYS A 1 110 ? -19.780 11.844 23.100 1.00 73.88 110 LYS A C 1
ATOM 871 O O . LYS A 1 110 ? -18.860 11.708 22.301 1.00 73.88 110 LYS A O 1
ATOM 876 N N . ALA A 1 111 ? -21.055 11.830 22.713 1.00 72.31 111 ALA A N 1
ATOM 877 C CA . ALA A 1 111 ? -21.468 11.628 21.326 1.00 72.31 111 ALA A CA 1
ATOM 878 C C . ALA A 1 111 ? -20.917 12.724 20.397 1.00 72.31 111 ALA A C 1
ATOM 880 O O . ALA A 1 111 ? -20.326 12.411 19.367 1.00 72.31 111 ALA A O 1
ATOM 881 N N . SER A 1 112 ? -21.015 13.998 20.786 1.00 75.88 112 SER A N 1
ATOM 882 C CA . SER A 1 112 ? -20.449 15.114 20.010 1.00 75.88 112 SER A CA 1
ATOM 883 C C . SER A 1 112 ? -18.917 15.077 19.934 1.00 75.88 112 SER A C 1
ATOM 885 O O . SER A 1 112 ? -18.346 15.347 18.876 1.00 75.88 112 SER A O 1
ATOM 887 N N . GLN A 1 113 ? -18.231 14.658 21.002 1.00 79.69 113 GLN A N 1
ATOM 888 C CA . GLN A 1 113 ? -16.785 14.407 20.963 1.00 79.69 113 GLN A CA 1
ATOM 889 C C . GLN A 1 113 ? -16.419 13.273 19.996 1.00 79.69 113 GLN A C 1
ATOM 891 O O . GLN A 1 113 ? -15.499 13.432 19.194 1.00 79.69 113 GLN A O 1
ATOM 896 N N . HIS A 1 114 ? -17.152 12.156 20.014 1.00 78.19 114 HIS A N 1
ATOM 897 C CA . HIS A 1 114 ? -16.936 11.058 19.070 1.00 78.19 114 HIS A CA 1
ATOM 898 C C . HIS A 1 114 ? -17.191 11.485 17.620 1.00 78.19 114 HIS A C 1
ATOM 900 O O . HIS A 1 114 ? -16.416 11.115 16.739 1.00 78.19 114 HIS A O 1
ATOM 906 N N . LEU A 1 115 ? -18.208 12.312 17.367 1.00 83.38 115 LEU A N 1
ATOM 907 C CA . LEU A 1 115 ? -18.479 12.853 16.035 1.00 83.38 115 LEU A CA 1
ATOM 908 C C . LEU A 1 115 ? -17.350 13.766 15.543 1.00 83.38 115 LEU A C 1
ATOM 910 O O . LEU A 1 115 ? -16.915 13.609 14.406 1.00 83.38 115 LEU A O 1
ATOM 914 N N . ASN A 1 116 ? -16.794 14.628 16.399 1.00 85.12 116 ASN A N 1
ATOM 915 C CA . ASN A 1 116 ? -15.631 15.452 16.046 1.00 85.12 116 ASN A CA 1
ATOM 916 C C . ASN A 1 116 ? -14.393 14.609 15.704 1.00 85.12 116 ASN A C 1
ATOM 918 O O . ASN A 1 116 ? -13.651 14.929 14.772 1.00 85.12 116 ASN A O 1
ATOM 922 N N . VAL A 1 117 ? -14.163 13.507 16.426 1.00 87.25 117 VAL A N 1
ATOM 923 C CA . VAL A 1 117 ? -13.069 12.572 16.113 1.00 87.25 117 VAL A CA 1
ATOM 924 C C . VAL A 1 117 ? -13.318 11.869 14.774 1.00 87.25 117 VAL A C 1
ATOM 926 O O . VAL A 1 117 ? -12.399 11.737 13.961 1.00 87.25 117 VAL A O 1
ATOM 929 N N . ILE A 1 118 ? -14.555 11.455 14.494 1.00 87.50 118 ILE A N 1
ATOM 930 C CA . ILE A 1 118 ? -14.931 10.847 13.209 1.00 87.50 118 ILE A CA 1
ATOM 931 C C . ILE A 1 118 ? -14.782 11.860 12.063 1.00 87.50 118 ILE A C 1
ATOM 933 O O . ILE A 1 118 ? -14.261 11.528 10.999 1.00 87.50 118 ILE A O 1
ATOM 937 N N . GLU A 1 119 ? -15.154 13.120 12.271 1.00 87.69 119 GLU A N 1
ATOM 938 C CA . GLU A 1 119 ? -14.982 14.181 11.278 1.00 87.69 119 GLU A CA 1
ATOM 939 C C . GLU A 1 119 ? -13.494 14.465 11.001 1.00 87.69 119 GLU A C 1
ATOM 941 O O . GLU A 1 119 ? -13.068 14.588 9.851 1.00 87.69 119 GLU A O 1
ATOM 946 N N . GLY A 1 120 ? -12.665 14.502 12.047 1.00 90.06 120 GLY A N 1
ATOM 947 C CA . GLY A 1 120 ? -11.216 14.647 11.907 1.00 90.06 120 GLY A CA 1
ATOM 948 C C . GLY A 1 120 ? -10.580 13.479 11.148 1.00 90.06 120 GLY A C 1
ATOM 949 O O . GLY A 1 120 ? -9.757 13.687 10.252 1.00 90.06 120 GLY A O 1
ATOM 950 N N . THR A 1 121 ? -10.990 12.247 11.460 1.00 90.06 121 THR A N 1
ATOM 951 C CA . THR A 1 121 ? -10.476 11.039 10.795 1.00 90.06 121 THR A CA 1
ATOM 952 C C . THR A 1 121 ? -10.941 10.930 9.344 1.00 90.06 121 THR A C 1
ATOM 954 O O . THR A 1 121 ? -10.119 10.634 8.480 1.00 90.06 121 THR A O 1
ATOM 957 N N . THR A 1 122 ? -12.200 11.248 9.034 1.00 90.12 122 THR A N 1
ATOM 958 C CA . THR A 1 122 ? -12.712 11.284 7.650 1.00 90.12 122 THR A CA 1
ATOM 959 C C . THR A 1 122 ? -12.020 12.361 6.818 1.00 90.12 122 THR A C 1
ATOM 961 O O . THR A 1 122 ? -11.557 12.066 5.717 1.00 90.12 122 THR A O 1
ATOM 964 N N . LYS A 1 123 ? -11.823 13.573 7.357 1.00 92.81 123 LYS A N 1
ATOM 965 C CA . LYS A 1 123 ? -11.031 14.627 6.694 1.00 92.81 123 LYS A CA 1
ATOM 966 C C . LYS A 1 123 ? -9.587 14.193 6.435 1.00 92.81 123 LYS A C 1
ATOM 968 O O . LYS A 1 123 ? -9.047 14.461 5.361 1.00 92.81 123 LYS A O 1
ATOM 973 N N . ALA A 1 124 ? -8.953 13.512 7.389 1.00 90.81 124 ALA A N 1
ATOM 974 C CA . ALA A 1 124 ? -7.610 12.971 7.200 1.00 90.81 124 ALA A CA 1
ATOM 975 C C . ALA A 1 124 ? -7.576 11.872 6.125 1.00 90.81 124 ALA A C 1
ATOM 977 O O . ALA A 1 124 ? -6.625 11.809 5.344 1.00 90.81 124 ALA A O 1
ATOM 978 N N . LEU A 1 125 ? -8.610 11.030 6.058 1.00 91.31 125 LEU A N 1
ATOM 979 C CA . LEU A 1 125 ? -8.727 9.968 5.063 1.00 91.31 125 LEU A CA 1
ATOM 980 C C . LEU A 1 125 ? -8.897 10.534 3.649 1.00 91.31 125 LEU A C 1
ATOM 982 O O . LEU A 1 125 ? -8.182 10.109 2.746 1.00 91.31 125 LEU A O 1
ATOM 986 N N . ILE A 1 126 ? -9.761 11.540 3.480 1.00 92.62 126 ILE A N 1
ATOM 987 C CA . ILE A 1 126 ? -9.973 12.236 2.200 1.00 92.62 126 ILE A CA 1
ATOM 988 C C . ILE A 1 126 ? -8.652 12.826 1.691 1.00 92.62 126 ILE A C 1
ATOM 990 O O . ILE A 1 126 ? -8.255 12.560 0.561 1.00 92.62 126 ILE A O 1
ATOM 994 N N . ARG A 1 127 ? -7.897 13.522 2.555 1.00 93.00 127 ARG A N 1
ATOM 995 C CA . ARG A 1 127 ? -6.579 14.075 2.188 1.00 93.00 127 ARG A CA 1
ATOM 996 C C . ARG A 1 127 ? -5.581 13.005 1.747 1.00 93.00 127 ARG A C 1
ATOM 998 O O . ARG A 1 127 ? -4.809 13.231 0.819 1.00 93.00 127 ARG A O 1
ATOM 1005 N N . LYS A 1 128 ? -5.570 11.845 2.413 1.00 91.00 128 LYS A N 1
ATOM 1006 C CA . LYS A 1 128 ? -4.716 10.718 2.010 1.00 91.00 128 LYS A CA 1
ATOM 1007 C C . LYS A 1 128 ? -5.151 10.144 0.664 1.00 91.00 128 LYS A C 1
ATOM 1009 O O . LYS A 1 128 ? -4.288 9.815 -0.140 1.00 91.00 128 LYS A O 1
ATOM 1014 N N . MET A 1 129 ? -6.454 10.052 0.408 1.00 91.88 129 MET A N 1
ATOM 1015 C CA . MET A 1 129 ? -6.985 9.595 -0.877 1.00 91.88 129 MET A CA 1
ATOM 1016 C C . MET A 1 129 ? -6.561 10.521 -2.021 1.00 91.88 129 MET A C 1
ATOM 1018 O O . MET A 1 129 ? -6.026 10.035 -3.013 1.00 91.88 129 MET A O 1
ATOM 1022 N N . ASP A 1 130 ? -6.692 11.838 -1.848 1.00 92.69 130 ASP A N 1
ATOM 1023 C CA . ASP A 1 130 ? -6.246 12.826 -2.841 1.00 92.69 130 ASP A CA 1
ATOM 1024 C C . ASP A 1 130 ? -4.738 12.739 -3.107 1.00 92.69 130 ASP A C 1
ATOM 1026 O O . ASP A 1 130 ? -4.285 12.846 -4.248 1.00 92.69 130 ASP A O 1
ATOM 1030 N N . MET A 1 131 ? -3.943 12.513 -2.056 1.00 90.75 131 MET A N 1
ATOM 1031 C CA . MET A 1 131 ? -2.503 12.307 -2.193 1.00 90.75 131 MET A CA 1
ATOM 1032 C C . MET A 1 131 ? -2.195 11.033 -2.990 1.00 90.75 131 MET A C 1
ATOM 1034 O O . MET A 1 131 ? -1.359 11.070 -3.891 1.00 90.75 131 MET A O 1
ATOM 1038 N N . ILE A 1 132 ? -2.876 9.920 -2.699 1.00 90.94 132 ILE A N 1
ATOM 1039 C CA . ILE A 1 132 ? -2.699 8.653 -3.422 1.00 90.94 132 ILE A CA 1
ATOM 1040 C C . ILE A 1 132 ? -3.074 8.819 -4.896 1.00 90.94 132 ILE A C 1
ATOM 1042 O O . ILE A 1 132 ? -2.302 8.400 -5.753 1.00 90.94 132 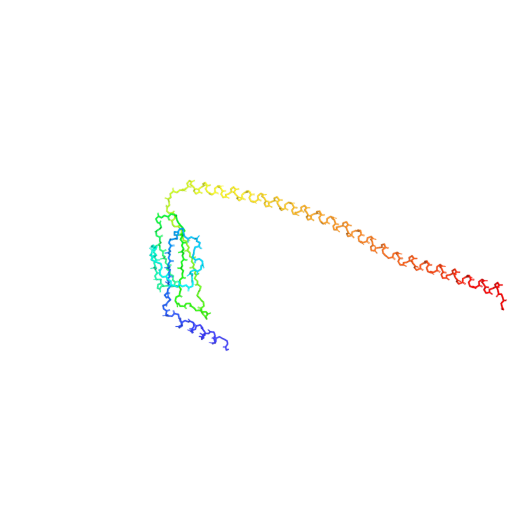ILE A O 1
ATOM 1046 N N . LEU A 1 133 ? -4.201 9.471 -5.192 1.00 91.44 133 LEU A N 1
ATOM 1047 C CA . LEU A 1 133 ? -4.641 9.732 -6.564 1.00 91.44 133 LEU A CA 1
ATOM 1048 C C . LEU A 1 133 ? -3.607 10.553 -7.335 1.00 91.44 133 LEU A C 1
ATOM 1050 O O . LEU A 1 133 ? -3.157 10.121 -8.389 1.00 91.44 133 LEU A O 1
ATOM 1054 N N . ARG A 1 134 ? -3.120 11.658 -6.758 1.00 88.88 134 ARG A N 1
ATOM 1055 C CA . ARG A 1 134 ? -2.054 12.461 -7.383 1.00 88.88 134 ARG A CA 1
ATOM 1056 C C . ARG A 1 134 ? -0.769 11.672 -7.619 1.00 88.88 134 ARG A C 1
ATOM 1058 O O . ARG A 1 134 ? -0.101 11.874 -8.628 1.00 88.88 134 ARG A O 1
ATOM 1065 N N . THR A 1 135 ? -0.411 10.788 -6.691 1.00 88.88 135 THR A N 1
ATOM 1066 C CA . THR A 1 135 ? 0.794 9.957 -6.822 1.00 88.88 135 THR A CA 1
ATOM 1067 C C . THR A 1 135 ? 0.618 8.911 -7.924 1.00 88.88 135 THR A C 1
ATOM 1069 O O . THR A 1 135 ? 1.546 8.665 -8.690 1.00 88.88 135 THR A O 1
ATOM 1072 N N . ALA A 1 136 ? -0.577 8.326 -8.034 1.00 90.31 136 ALA A N 1
ATOM 1073 C CA . ALA A 1 136 ? -0.924 7.381 -9.089 1.00 90.31 136 ALA A CA 1
ATOM 1074 C C . ALA A 1 136 ? -0.954 8.053 -10.471 1.00 90.31 136 ALA A C 1
ATOM 1076 O O . ALA A 1 136 ? -0.407 7.498 -11.421 1.00 90.31 136 ALA A O 1
ATOM 1077 N N . ASP A 1 137 ? -1.519 9.258 -10.574 1.00 90.31 137 ASP A N 1
ATOM 1078 C CA . ASP A 1 137 ? -1.523 10.037 -11.815 1.00 90.31 137 ASP A CA 1
ATOM 1079 C C . ASP A 1 137 ? -0.095 10.387 -12.257 1.00 90.31 137 ASP A C 1
ATOM 1081 O O . ASP A 1 137 ? 0.261 10.183 -13.417 1.00 90.31 137 ASP A O 1
ATOM 1085 N N . PHE A 1 138 ? 0.764 10.811 -11.322 1.00 90.06 138 PHE A N 1
ATOM 1086 C CA . PHE A 1 138 ? 2.175 11.083 -11.609 1.00 90.06 138 PHE A CA 1
ATOM 1087 C C . PHE A 1 138 ? 2.940 9.830 -12.065 1.00 90.06 138 PHE A C 1
ATOM 1089 O O . PHE A 1 138 ? 3.712 9.882 -13.024 1.00 90.06 138 PHE A O 1
ATOM 1096 N N . ALA A 1 139 ? 2.717 8.689 -11.405 1.00 87.44 139 ALA A N 1
ATOM 1097 C CA . ALA A 1 139 ? 3.330 7.422 -11.798 1.00 87.44 139 ALA A CA 1
ATOM 1098 C C . ALA A 1 139 ? 2.883 6.993 -13.204 1.00 87.44 139 ALA A C 1
ATOM 1100 O O . ALA A 1 139 ? 3.710 6.586 -14.018 1.00 87.44 139 ALA A O 1
ATOM 1101 N N . LYS A 1 140 ? 1.595 7.156 -13.524 1.00 89.94 140 LYS A N 1
ATOM 1102 C CA . LYS A 1 140 ? 1.037 6.840 -14.842 1.00 89.94 140 LYS A CA 1
ATOM 1103 C C . LYS A 1 140 ? 1.641 7.702 -15.951 1.00 89.94 140 LYS A C 1
ATOM 1105 O O . LYS A 1 140 ? 1.913 7.199 -17.040 1.00 89.94 140 LYS A O 1
ATOM 1110 N N . GLU A 1 141 ? 1.854 8.989 -15.692 1.00 88.56 141 GLU A N 1
ATOM 1111 C CA . GLU A 1 141 ? 2.461 9.891 -16.672 1.00 88.56 141 GLU A CA 1
ATOM 1112 C C . GLU A 1 141 ? 3.936 9.545 -16.926 1.00 88.56 141 GLU A C 1
ATOM 1114 O O . GLU A 1 141 ? 4.362 9.489 -18.082 1.00 88.56 141 GLU A O 1
ATOM 1119 N N . GLN A 1 142 ? 4.685 9.174 -15.879 1.00 85.69 142 GLN A N 1
ATOM 1120 C CA . GLN A 1 142 ? 6.027 8.609 -16.052 1.00 85.69 142 GLN A CA 1
ATOM 1121 C C . GLN A 1 142 ? 6.007 7.314 -16.864 1.00 85.69 142 GLN A C 1
ATOM 1123 O O . GLN A 1 142 ? 6.796 7.173 -17.797 1.00 85.69 142 GLN A O 1
ATOM 1128 N N . GLU A 1 143 ? 5.122 6.367 -16.547 1.00 83.50 143 GLU A N 1
ATOM 1129 C CA . GLU A 1 143 ? 5.017 5.105 -17.287 1.00 83.50 143 GLU A CA 1
ATOM 1130 C C . GLU A 1 143 ? 4.717 5.338 -18.770 1.00 83.50 143 GLU A C 1
ATOM 1132 O O . GLU A 1 143 ? 5.312 4.685 -19.628 1.00 83.50 143 GLU A O 1
ATOM 1137 N N . TYR A 1 144 ? 3.850 6.302 -19.086 1.00 90.75 144 TYR A N 1
ATOM 1138 C CA . TYR A 1 144 ? 3.554 6.683 -20.463 1.00 90.75 144 TYR A CA 1
ATOM 1139 C C . TYR A 1 144 ? 4.791 7.231 -21.189 1.00 90.75 144 TYR A C 1
ATOM 1141 O O . TYR A 1 144 ? 5.094 6.804 -22.310 1.00 90.75 144 TYR A O 1
ATOM 1149 N N . GLU A 1 145 ? 5.550 8.124 -20.549 1.00 87.94 145 GLU A N 1
ATOM 1150 C CA . GLU A 1 145 ? 6.785 8.672 -21.117 1.00 87.94 145 GLU A CA 1
ATOM 1151 C C . GLU A 1 145 ? 7.857 7.582 -21.305 1.00 87.94 145 GLU A C 1
ATOM 1153 O O . GLU A 1 145 ? 8.508 7.505 -22.353 1.00 87.94 145 GLU A O 1
ATOM 1158 N N . PHE A 1 146 ? 8.009 6.684 -20.328 1.00 85.88 146 PHE A N 1
ATOM 1159 C CA . PHE A 1 146 ? 8.905 5.533 -20.430 1.00 85.88 146 PHE A CA 1
ATOM 1160 C C . PHE A 1 146 ? 8.478 4.568 -21.535 1.00 85.88 146 PHE A C 1
ATOM 1162 O O . PHE A 1 146 ? 9.336 4.061 -22.258 1.00 85.88 146 PHE A O 1
ATOM 1169 N N . HIS A 1 147 ? 7.179 4.336 -21.719 1.00 89.06 147 HIS A N 1
ATOM 1170 C CA . HIS A 1 147 ? 6.670 3.470 -22.777 1.00 89.06 147 HIS A CA 1
ATOM 1171 C C . HIS A 1 147 ? 6.968 4.045 -24.168 1.00 89.06 147 HIS A C 1
ATOM 1173 O O . HIS A 1 147 ? 7.465 3.333 -25.043 1.00 89.06 147 HIS A O 1
ATOM 1179 N N . GLN A 1 148 ? 6.761 5.352 -24.353 1.00 90.44 148 GLN A N 1
ATOM 1180 C CA . GLN A 1 148 ? 7.131 6.071 -25.576 1.00 90.44 148 GLN A CA 1
ATOM 1181 C C . GLN A 1 148 ? 8.635 5.963 -25.868 1.00 90.44 148 GLN A C 1
ATOM 1183 O O . GLN A 1 148 ? 9.032 5.586 -26.976 1.00 90.44 148 GLN A O 1
ATOM 1188 N N . LYS A 1 149 ? 9.484 6.224 -24.865 1.00 84.88 149 LYS A N 1
ATOM 1189 C CA . LYS A 1 149 ? 10.945 6.097 -24.997 1.00 84.88 149 LYS A CA 1
ATOM 1190 C C . LYS A 1 149 ? 11.372 4.658 -25.275 1.00 84.88 149 LYS A C 1
ATOM 1192 O O . LYS A 1 149 ? 12.250 4.449 -26.104 1.00 84.88 149 LYS A O 1
ATOM 1197 N N . SER A 1 150 ? 10.741 3.670 -24.645 1.00 86.81 150 SER A N 1
ATOM 1198 C CA . SER A 1 150 ? 11.020 2.249 -24.873 1.00 86.81 150 SER A CA 1
ATOM 1199 C C . SER A 1 150 ? 10.665 1.826 -26.298 1.00 86.81 150 SER A C 1
ATOM 1201 O O . SER A 1 150 ? 11.470 1.177 -26.959 1.00 86.81 150 SER A O 1
ATOM 1203 N N . LEU A 1 151 ? 9.521 2.270 -26.832 1.00 85.56 151 LEU A N 1
ATOM 1204 C CA . LEU A 1 151 ? 9.149 2.037 -28.231 1.00 85.56 151 LEU A CA 1
ATOM 1205 C C . LEU A 1 151 ? 10.137 2.693 -29.205 1.00 85.56 151 LEU A C 1
ATOM 1207 O O . LEU A 1 151 ? 10.542 2.063 -30.184 1.00 85.56 151 LEU A O 1
ATOM 1211 N N . ALA A 1 152 ? 10.558 3.931 -28.936 1.00 84.62 152 ALA A N 1
ATOM 1212 C CA . ALA A 1 152 ? 11.567 4.617 -29.740 1.00 84.62 152 ALA A CA 1
ATOM 1213 C C . ALA A 1 152 ? 12.935 3.916 -29.664 1.00 84.62 152 ALA A C 1
ATOM 1215 O O . ALA A 1 152 ? 13.584 3.714 -30.689 1.00 84.62 152 ALA A O 1
ATOM 1216 N N . MET A 1 153 ? 13.342 3.472 -28.474 1.00 79.38 153 MET A N 1
ATOM 1217 C CA . MET A 1 153 ? 14.591 2.745 -28.251 1.00 79.38 153 MET A CA 1
ATOM 1218 C C . MET A 1 153 ? 14.562 1.356 -28.892 1.00 79.38 153 MET A C 1
ATOM 1220 O O . MET A 1 153 ? 15.556 0.930 -29.471 1.00 79.38 153 MET A O 1
ATOM 1224 N N . ASN A 1 154 ? 13.419 0.669 -28.862 1.00 85.12 154 ASN A N 1
ATOM 1225 C CA . ASN A 1 154 ? 13.236 -0.609 -29.538 1.00 85.12 154 ASN A CA 1
ATOM 1226 C C . ASN A 1 154 ? 13.319 -0.449 -31.063 1.00 85.12 154 ASN A C 1
ATOM 1228 O O . ASN A 1 154 ? 13.960 -1.242 -31.739 1.00 85.12 154 ASN A O 1
ATOM 1232 N N . ARG A 1 155 ? 12.759 0.630 -31.624 1.00 80.75 155 ARG A N 1
ATOM 1233 C CA . ARG A 1 155 ? 12.961 0.954 -33.046 1.00 80.75 155 ARG A CA 1
ATOM 1234 C C . ARG A 1 155 ? 14.423 1.294 -33.350 1.00 80.75 155 ARG A C 1
ATOM 1236 O O . ARG A 1 155 ? 14.933 0.872 -34.382 1.00 80.75 155 ARG A O 1
ATOM 1243 N N . ALA A 1 156 ? 15.106 2.011 -32.456 1.00 80.00 156 ALA A N 1
ATOM 1244 C CA . ALA A 1 156 ? 16.518 2.363 -32.602 1.00 80.00 156 ALA A CA 1
ATOM 1245 C C . ALA A 1 156 ? 17.456 1.140 -32.518 1.00 80.00 156 ALA A C 1
ATOM 1247 O O . ALA A 1 156 ? 18.459 1.078 -33.231 1.00 80.00 156 ALA A O 1
ATOM 1248 N N . SER A 1 157 ? 17.120 0.145 -31.690 1.00 81.81 157 SER A N 1
ATOM 1249 C CA . SER A 1 157 ? 17.939 -1.056 -31.471 1.00 81.81 157 SER A CA 1
ATOM 1250 C C . SER A 1 157 ? 18.101 -1.897 -32.742 1.00 81.81 157 SER A C 1
ATOM 1252 O O . SER A 1 157 ? 19.153 -2.505 -32.938 1.00 81.81 157 SER A O 1
ATOM 1254 N N . HIS A 1 158 ? 17.121 -1.856 -33.651 1.00 83.62 158 HIS A N 1
ATOM 1255 C CA . HIS A 1 158 ? 17.191 -2.530 -34.947 1.00 83.62 158 HIS A CA 1
ATOM 1256 C C . HIS A 1 158 ? 18.259 -1.945 -35.889 1.00 83.62 158 HIS A C 1
ATOM 1258 O O . HIS A 1 158 ? 18.825 -2.683 -36.696 1.00 83.62 158 HIS A O 1
ATOM 1264 N N . TYR A 1 159 ? 18.598 -0.655 -35.774 1.00 83.12 159 TYR A N 1
ATOM 1265 C CA . TYR A 1 159 ? 19.588 -0.021 -36.657 1.00 83.12 159 TYR A CA 1
ATOM 1266 C C . TYR A 1 159 ? 21.035 -0.380 -36.296 1.00 83.12 159 TYR A C 1
ATOM 1268 O O . TYR A 1 159 ? 21.888 -0.454 -37.179 1.00 83.12 159 TYR A O 1
ATOM 1276 N N . GLY A 1 160 ? 21.318 -0.665 -35.022 1.00 87.19 160 GLY A N 1
ATOM 1277 C CA . GLY A 1 160 ? 22.649 -1.067 -34.555 1.00 87.19 160 GLY A CA 1
ATOM 1278 C C . GLY A 1 160 ? 23.257 -2.252 -35.327 1.00 87.19 160 GLY A C 1
ATOM 1279 O O . GLY A 1 160 ? 24.338 -2.107 -35.905 1.00 87.19 160 GLY A O 1
ATOM 1280 N N . PRO A 1 161 ? 22.599 -3.426 -35.381 1.00 90.44 161 PRO A N 1
ATOM 1281 C CA . PRO A 1 161 ? 23.100 -4.570 -36.138 1.00 90.44 161 PRO A CA 1
ATOM 1282 C C . PRO A 1 161 ? 23.105 -4.322 -37.652 1.00 90.44 161 PRO A C 1
ATOM 1284 O O . PRO A 1 161 ? 24.039 -4.769 -38.313 1.00 90.44 161 PRO A O 1
ATOM 1287 N N . MET A 1 162 ? 22.144 -3.566 -38.201 1.00 91.12 162 MET A N 1
ATOM 1288 C CA . MET A 1 162 ? 22.152 -3.206 -39.628 1.00 91.12 162 MET A CA 1
ATOM 1289 C C . MET A 1 162 ? 23.422 -2.443 -40.019 1.00 91.12 162 MET A C 1
ATOM 1291 O O . MET A 1 162 ? 24.078 -2.809 -40.991 1.00 91.12 162 MET A O 1
ATOM 1295 N N . ILE A 1 163 ? 23.819 -1.433 -39.237 1.00 91.50 163 ILE A N 1
ATOM 1296 C CA . ILE A 1 163 ? 25.038 -0.655 -39.509 1.00 91.50 163 ILE A CA 1
ATOM 1297 C C . ILE A 1 163 ? 26.279 -1.556 -39.463 1.00 91.50 163 ILE A C 1
ATOM 1299 O O . ILE A 1 163 ? 27.149 -1.452 -40.326 1.00 91.50 163 ILE A O 1
ATOM 1303 N N . ARG A 1 164 ? 26.351 -2.493 -38.507 1.00 94.12 164 ARG A N 1
ATOM 1304 C CA . ARG A 1 164 ? 27.470 -3.449 -38.412 1.00 94.12 164 ARG A CA 1
ATOM 1305 C C . ARG A 1 164 ? 27.574 -4.349 -39.646 1.00 94.12 164 ARG A C 1
ATOM 1307 O O . ARG A 1 164 ? 28.680 -4.582 -40.126 1.00 94.12 164 ARG A O 1
ATOM 1314 N N . VAL A 1 165 ? 26.443 -4.816 -40.179 1.00 95.62 165 VAL A N 1
ATOM 1315 C CA . VAL A 1 165 ? 26.409 -5.625 -41.410 1.00 95.62 165 VAL A CA 1
ATOM 1316 C C . VAL A 1 165 ? 26.866 -4.810 -42.621 1.00 95.62 165 VAL A C 1
ATOM 1318 O O . VAL A 1 165 ? 27.655 -5.306 -43.421 1.00 95.62 165 VAL A O 1
ATOM 1321 N N . VAL A 1 166 ? 26.440 -3.549 -42.737 1.00 95.88 166 VAL A N 1
ATOM 1322 C CA . VAL A 1 166 ? 26.869 -2.659 -43.830 1.00 95.88 166 VAL A CA 1
ATOM 1323 C C . VAL A 1 166 ? 28.379 -2.409 -43.783 1.00 95.88 166 VAL A C 1
ATOM 1325 O O . VAL A 1 166 ? 29.051 -2.522 -44.807 1.00 95.88 166 VAL A O 1
ATOM 1328 N N . VAL A 1 167 ? 28.938 -2.138 -42.599 1.00 96.31 167 VAL A N 1
ATOM 1329 C CA . VAL A 1 167 ? 30.389 -1.949 -42.429 1.00 96.31 167 VAL A CA 1
ATOM 1330 C C . VAL A 1 167 ? 31.163 -3.212 -42.820 1.00 96.31 167 VAL A C 1
ATOM 1332 O O . VAL A 1 167 ? 32.171 -3.103 -43.522 1.00 96.31 167 VAL A O 1
ATOM 1335 N N . LEU A 1 168 ? 30.681 -4.402 -42.436 1.00 96.69 168 LEU A N 1
ATOM 1336 C CA . LEU A 1 168 ? 31.263 -5.690 -42.841 1.00 96.69 168 LEU A CA 1
ATOM 1337 C C . LEU A 1 168 ? 31.219 -5.902 -44.359 1.00 96.69 168 LEU A C 1
ATOM 1339 O O . LEU A 1 168 ? 32.186 -6.391 -44.939 1.00 96.69 168 LEU A O 1
ATOM 1343 N N . PHE A 1 169 ? 30.133 -5.496 -45.017 1.00 97.31 169 PHE A N 1
ATOM 1344 C CA . PHE A 1 169 ? 30.017 -5.573 -46.473 1.00 97.31 169 PHE A CA 1
ATOM 1345 C C . PHE A 1 169 ? 31.043 -4.684 -47.183 1.00 97.31 169 PHE A C 1
ATOM 1347 O O . PHE A 1 169 ? 31.725 -5.139 -48.101 1.00 97.31 169 PHE A O 1
ATOM 1354 N N . ILE A 1 170 ? 31.192 -3.433 -46.738 1.00 97.31 170 ILE A N 1
ATOM 1355 C CA . ILE A 1 170 ? 32.138 -2.475 -47.330 1.00 97.31 170 ILE A CA 1
ATOM 1356 C C . ILE A 1 170 ? 33.582 -2.943 -47.123 1.00 97.31 170 ILE A C 1
ATOM 1358 O O . ILE A 1 170 ? 34.379 -2.944 -48.063 1.00 97.31 170 ILE A O 1
ATOM 1362 N N . THR A 1 171 ? 33.926 -3.372 -45.906 1.00 96.81 171 THR A N 1
ATOM 1363 C CA . THR A 1 171 ? 35.266 -3.910 -45.616 1.00 96.81 171 THR A CA 1
ATOM 1364 C C . THR A 1 171 ? 35.547 -5.187 -46.400 1.00 96.81 171 THR A C 1
ATOM 1366 O O . THR A 1 171 ? 36.610 -5.286 -47.008 1.00 96.81 171 THR A O 1
ATOM 1369 N N . GLY A 1 172 ? 34.596 -6.120 -46.483 1.00 97.00 172 GLY A N 1
ATOM 1370 C CA . GLY A 1 172 ? 34.723 -7.330 -47.300 1.00 97.00 172 GLY A CA 1
ATOM 1371 C C . GLY A 1 172 ? 34.964 -7.024 -48.781 1.00 97.00 172 GLY A C 1
ATOM 1372 O O . GLY A 1 172 ? 35.873 -7.591 -49.387 1.00 97.00 172 GLY A O 1
ATOM 1373 N N . PHE A 1 173 ? 34.219 -6.071 -49.350 1.00 97.06 173 PHE A N 1
ATOM 1374 C CA . PHE A 1 173 ? 34.414 -5.640 -50.736 1.00 97.06 173 PHE A CA 1
ATOM 1375 C C . PHE A 1 173 ? 35.788 -4.994 -50.951 1.00 97.06 173 PHE A C 1
ATOM 1377 O O . PHE A 1 173 ? 36.467 -5.273 -51.938 1.00 97.06 173 PHE A O 1
ATOM 1384 N N . THR A 1 174 ? 36.231 -4.176 -49.994 1.00 96.94 174 THR A N 1
ATOM 1385 C CA . THR A 1 174 ? 37.537 -3.506 -50.040 1.00 96.94 174 THR A CA 1
ATOM 1386 C C . THR A 1 174 ? 38.679 -4.525 -49.998 1.00 96.94 174 THR A C 1
ATOM 1388 O O . THR A 1 174 ? 39.606 -4.436 -50.802 1.00 96.94 174 THR A O 1
ATOM 1391 N N . PHE A 1 175 ? 38.592 -5.537 -49.124 1.00 95.56 175 PHE A N 1
ATOM 1392 C CA . PHE A 1 175 ? 39.570 -6.626 -49.061 1.00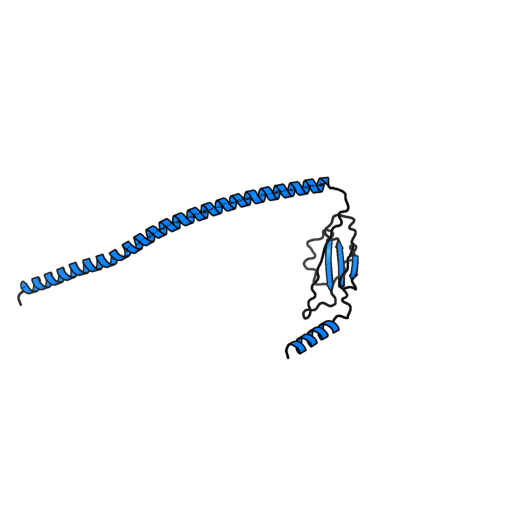 95.56 175 PHE A CA 1
ATOM 1393 C C . PHE A 1 175 ? 39.590 -7.461 -50.341 1.00 95.56 175 PHE A C 1
ATOM 1395 O O . PHE A 1 175 ? 40.668 -7.715 -50.875 1.00 95.56 175 PHE A O 1
ATOM 1402 N N . ALA A 1 176 ? 38.427 -7.842 -50.874 1.00 95.75 176 ALA A N 1
ATOM 1403 C CA . ALA A 1 176 ? 38.348 -8.587 -52.128 1.00 95.75 176 ALA A CA 1
ATOM 1404 C C . ALA A 1 176 ? 38.971 -7.798 -53.292 1.00 95.75 176 ALA A C 1
ATOM 1406 O O . ALA A 1 176 ? 39.780 -8.337 -54.046 1.00 95.75 176 ALA A O 1
ATOM 1407 N N . HIS A 1 177 ? 38.658 -6.504 -53.397 1.00 95.06 177 HIS A N 1
ATOM 1408 C CA . HIS A 1 177 ? 39.230 -5.630 -54.417 1.00 95.06 177 HIS A CA 1
ATOM 1409 C C . HIS A 1 177 ? 40.752 -5.498 -54.271 1.00 95.06 177 HIS A C 1
ATOM 1411 O O . HIS A 1 177 ? 41.479 -5.614 -55.257 1.00 95.06 177 HIS A O 1
ATOM 1417 N N . HIS A 1 178 ? 41.251 -5.306 -53.046 1.00 95.00 178 HIS A N 1
ATOM 1418 C CA . HIS A 1 178 ? 42.686 -5.230 -52.778 1.00 95.00 178 HIS A CA 1
ATOM 1419 C C . HIS A 1 178 ? 43.408 -6.531 -53.156 1.00 95.00 178 HIS A C 1
ATOM 1421 O O . HIS A 1 178 ? 44.460 -6.481 -53.788 1.00 95.00 178 HIS A O 1
ATOM 1427 N N . ILE A 1 179 ? 42.833 -7.693 -52.831 1.00 93.50 179 ILE A N 1
ATOM 1428 C CA . ILE A 1 179 ? 43.397 -9.007 -53.173 1.00 93.50 179 ILE A CA 1
ATOM 1429 C C . ILE A 1 179 ? 43.449 -9.204 -54.693 1.00 93.50 179 ILE A C 1
ATOM 1431 O O . ILE A 1 179 ? 44.490 -9.580 -55.227 1.00 93.50 179 ILE A O 1
ATOM 1435 N N . VAL A 1 180 ? 42.362 -8.908 -55.413 1.00 93.06 180 VAL A N 1
ATOM 1436 C CA . VAL A 1 180 ? 42.332 -9.025 -56.882 1.00 93.06 180 VAL A CA 1
ATOM 1437 C C . VAL A 1 180 ? 43.342 -8.080 -57.530 1.00 93.06 180 VAL A C 1
ATOM 1439 O O . VAL A 1 180 ? 44.042 -8.473 -58.462 1.00 93.06 180 VAL A O 1
ATOM 1442 N N . ASN A 1 181 ? 43.445 -6.843 -57.040 1.00 90.56 181 ASN A N 1
ATOM 1443 C CA . ASN A 1 181 ? 44.403 -5.879 -57.569 1.00 90.56 181 ASN A CA 1
ATOM 1444 C C . ASN A 1 181 ? 45.857 -6.293 -57.280 1.00 90.56 181 ASN A C 1
ATOM 1446 O O . ASN A 1 181 ? 46.731 -6.123 -58.130 1.00 90.56 181 ASN A O 1
ATOM 1450 N N . PHE A 1 182 ? 46.104 -6.887 -56.110 1.00 91.44 182 PHE A N 1
ATOM 1451 C CA . PHE A 1 182 ? 47.402 -7.444 -55.742 1.00 91.44 182 PHE A CA 1
ATOM 1452 C C . PHE A 1 182 ? 47.811 -8.587 -56.681 1.00 91.44 182 PHE A C 1
ATOM 1454 O O . PHE A 1 182 ? 48.898 -8.531 -57.249 1.00 91.44 182 PHE A O 1
ATOM 1461 N N . PHE A 1 183 ? 46.922 -9.556 -56.941 1.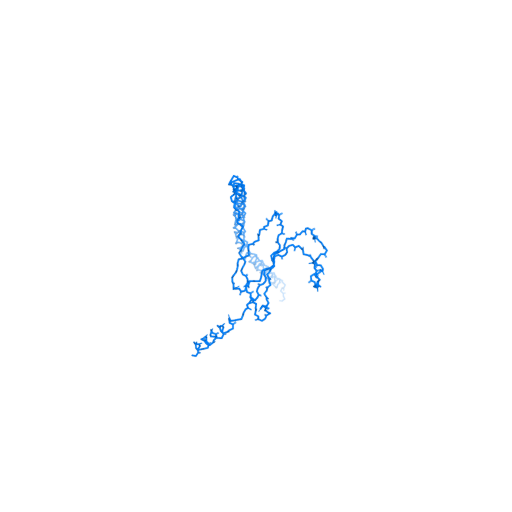00 87.88 183 PHE A N 1
ATOM 1462 C CA . PHE A 1 183 ? 47.188 -10.648 -57.890 1.00 87.88 183 PHE A CA 1
ATOM 1463 C C . PHE A 1 183 ? 47.345 -10.174 -59.341 1.00 87.88 183 PHE A C 1
ATOM 1465 O O . PHE A 1 183 ? 48.137 -10.745 -60.082 1.00 87.88 183 PHE A O 1
ATOM 1472 N N . LYS A 1 184 ? 46.632 -9.120 -59.761 1.00 86.62 184 LYS A N 1
ATOM 1473 C CA . LYS A 1 184 ? 46.826 -8.525 -61.095 1.00 86.62 184 LYS A CA 1
ATOM 1474 C C . LYS A 1 184 ? 48.180 -7.832 -61.248 1.00 86.62 184 LYS A C 1
ATOM 1476 O O . LYS A 1 184 ? 48.748 -7.858 -62.333 1.00 86.62 184 LYS A O 1
ATOM 1481 N N . THR A 1 185 ? 48.663 -7.175 -60.193 1.00 86.38 185 THR A N 1
ATOM 1482 C CA . THR A 1 185 ? 49.893 -6.366 -60.244 1.00 86.38 185 THR A CA 1
ATOM 1483 C C . THR A 1 185 ? 51.146 -7.221 -60.036 1.00 86.38 185 THR A C 1
ATOM 1485 O O . THR A 1 185 ? 52.144 -7.024 -60.722 1.00 86.38 185 THR A O 1
ATOM 1488 N N . HIS A 1 186 ? 51.087 -8.206 -59.136 1.00 78.38 186 HIS A N 1
ATOM 1489 C CA . HIS A 1 186 ? 52.128 -9.217 -58.936 1.00 78.38 186 HIS A CA 1
ATOM 1490 C C . HIS A 1 186 ? 51.808 -10.477 -59.747 1.00 78.38 186 HIS A C 1
ATOM 1492 O O . HIS A 1 186 ? 51.506 -11.528 -59.186 1.00 78.38 186 HIS A O 1
ATOM 1498 N N . HIS A 1 187 ? 51.859 -10.348 -61.074 1.00 54.91 187 HIS A N 1
ATOM 1499 C CA . HIS A 1 187 ? 51.724 -11.477 -61.992 1.00 54.91 187 HIS A CA 1
ATOM 1500 C C . HIS A 1 187 ? 52.784 -12.542 -61.643 1.00 54.91 187 HIS A C 1
ATOM 1502 O O . HIS A 1 187 ? 53.981 -12.307 -61.813 1.00 54.91 187 HIS A O 1
ATOM 1508 N N . ILE A 1 188 ? 52.332 -13.680 -61.113 1.00 53.28 188 ILE A N 1
ATOM 1509 C CA . ILE A 1 188 ? 53.042 -14.967 -61.142 1.00 53.28 188 ILE A CA 1
ATOM 1510 C C . ILE A 1 188 ? 52.499 -15.727 -62.348 1.00 53.28 188 ILE A C 1
ATOM 1512 O O . ILE A 1 188 ? 51.270 -15.643 -62.575 1.00 53.28 188 ILE A O 1
#